Protein AF-A0A7C3A9W5-F1 (afdb_monomer_lite)

Foldseek 3Di:
DDDDDDPDDPDDDDDDPDDPDDPVVVVVVVVVVVVVVVVVVVVVVVVVVVVVVVVVVVVVVVPDPDPPPCPVVNLVVLVVLLVVLQVVLVVCVVVVNPVSSVVSPVVSVVSVVVSVVSVLVVVLVVLVVLLVVLQVVLVVCVVVVVPVSSVVSVVVSVVSVVVSQLSVLLVQLVVLLVVLVVLQVVLVVCVVVVVPVSSVVSNVVSVVSNVVSDVSNPPPPPPPPVVVVVVVVVVVVVVVVVVVVVVVVVVVVVVVVVD

Secondary structure (DSSP, 8-state):
------------------PPPPHHHHHHHHHHHHHHHHHHHHHHHHHHHHHHHHHHHHHHHHT-S------HHHHHHHHHHHHHHHHHHHHHHHTT-HHHHHHHHHHHHHHHHHHHHHHHHHHHHHHHHHHHHHHHHHHHHHHTT-HHHHHHHHHHHHHHHHHHHHHHHHHHHHHHHHHHHHHHHHHHHHHHTT-HHHHHHHHHHHHHHHHHHHHHH-S------HHHHHHHHHHHHHHHHHHHHHHHHHHHHHHHHT-

Sequence (259 aa):
MFIRILIPAIVCVIGGAAAPLPIEQERQMQQHIERLVAEAREHEQIAKRLHVEAEQIKARLAGRPDRLEIPQQDRVQAKGRVMELREMAEQAKKAGDTEKARRLWAESKDIEVALQKGQAERELNEMHGRLRELDEAAAEAERQGQHDRAAQLRKKAEDTEQAIHAQVRKQQAVRIKQEAAHLRQRAALAKSEGRHDEARAIMNEAENLERHAFELAGPSREPKKPQDDKQMLLERIERLEVRVERLSKALAQLQQSGR

pLDDT: mean 74.53, std 18.16, range [30.3, 94.81]

Structure (mmCIF, N/CA/C/O backbone):
data_AF-A0A7C3A9W5-F1
#
_entry.id   AF-A0A7C3A9W5-F1
#
loop_
_atom_site.group_PDB
_atom_site.id
_atom_site.type_symbol
_atom_site.label_atom_id
_atom_site.label_alt_id
_atom_site.label_comp_id
_atom_site.label_asym_id
_atom_site.label_entity_id
_atom_site.label_seq_id
_atom_site.pdbx_PDB_ins_code
_atom_site.Cartn_x
_atom_site.Cartn_y
_atom_site.Cartn_z
_atom_site.occupancy
_atom_site.B_iso_or_equiv
_atom_site.auth_seq_id
_atom_site.auth_comp_id
_atom_site.auth_asym_id
_atom_site.auth_atom_id
_atom_site.pdbx_PDB_model_num
ATOM 1 N N . MET A 1 1 ? -45.997 -10.948 11.124 1.00 37.47 1 MET A N 1
ATOM 2 C CA . MET A 1 1 ? -45.533 -10.493 12.451 1.00 37.47 1 MET A CA 1
ATOM 3 C C . MET A 1 1 ? -45.400 -8.979 12.371 1.00 37.47 1 MET A C 1
ATOM 5 O O . MET A 1 1 ? -44.660 -8.494 11.529 1.00 37.47 1 MET A O 1
ATOM 9 N N . PHE A 1 2 ? -46.257 -8.259 13.093 1.00 36.47 2 PHE A N 1
ATOM 10 C CA . PHE A 1 2 ? -46.453 -6.810 12.998 1.00 36.47 2 PHE A CA 1
ATOM 11 C C . PHE A 1 2 ? -45.319 -6.052 13.699 1.00 36.47 2 PHE A C 1
ATOM 13 O O . PHE A 1 2 ? -45.076 -6.306 14.874 1.00 36.47 2 PHE A O 1
ATOM 20 N N . ILE A 1 3 ? -44.720 -5.058 13.040 1.00 35.56 3 ILE A N 1
ATOM 21 C CA . ILE A 1 3 ? -44.053 -3.950 13.736 1.00 35.56 3 ILE A CA 1
ATOM 22 C C . ILE A 1 3 ? -44.853 -2.687 13.416 1.00 35.56 3 ILE A C 1
ATOM 24 O O . ILE A 1 3 ? -44.680 -2.045 12.384 1.00 35.56 3 ILE A O 1
ATOM 28 N N . ARG A 1 4 ? -45.801 -2.389 14.310 1.00 37.09 4 ARG A N 1
ATOM 29 C CA . ARG A 1 4 ? -46.422 -1.072 14.455 1.00 37.09 4 ARG A CA 1
ATOM 30 C C . ARG A 1 4 ? -45.345 -0.131 14.990 1.00 37.09 4 ARG A C 1
ATOM 32 O O . ARG A 1 4 ? -44.999 -0.223 16.164 1.00 37.09 4 ARG A O 1
ATOM 39 N N . ILE A 1 5 ? -44.825 0.760 14.153 1.00 40.72 5 ILE A N 1
ATOM 40 C CA . ILE A 1 5 ? -44.055 1.905 14.639 1.00 40.72 5 ILE A CA 1
ATOM 41 C C . ILE A 1 5 ? -45.076 2.947 15.100 1.00 40.72 5 ILE A C 1
ATOM 43 O O . ILE A 1 5 ? -45.740 3.595 14.293 1.00 40.72 5 ILE A O 1
ATOM 47 N N . LEU A 1 6 ? -45.246 3.025 16.421 1.00 34.47 6 LEU A N 1
ATOM 48 C CA . LEU A 1 6 ? -45.842 4.162 17.112 1.00 34.47 6 LEU A CA 1
ATOM 49 C C . LEU A 1 6 ? -44.992 5.402 16.792 1.00 34.47 6 LEU A C 1
ATOM 51 O O . LEU A 1 6 ? -43.838 5.479 17.205 1.00 34.47 6 LEU A O 1
ATOM 55 N N . ILE A 1 7 ? -45.566 6.371 16.087 1.00 35.72 7 ILE A N 1
ATOM 56 C CA . ILE A 1 7 ? -45.085 7.754 16.109 1.00 35.72 7 ILE A CA 1
ATOM 57 C C . ILE A 1 7 ? -45.664 8.363 17.395 1.00 35.72 7 ILE A C 1
ATOM 59 O O . ILE A 1 7 ? -46.892 8.408 17.517 1.00 35.72 7 ILE A O 1
ATOM 63 N N . PRO A 1 8 ? -44.854 8.772 18.390 1.00 40.19 8 PRO A N 1
ATOM 64 C CA . PRO A 1 8 ? -45.395 9.430 19.562 1.00 40.19 8 PRO A CA 1
ATOM 65 C C . PRO A 1 8 ? -45.873 10.827 19.169 1.00 40.19 8 PRO A C 1
ATOM 67 O O . PRO A 1 8 ? -45.198 11.571 18.457 1.00 40.19 8 PRO A O 1
ATOM 70 N N . ALA A 1 9 ? -47.065 11.152 19.652 1.00 38.25 9 ALA A N 1
ATOM 71 C CA . ALA A 1 9 ? -47.627 12.484 19.642 1.00 38.25 9 ALA A CA 1
ATOM 72 C C . ALA A 1 9 ? -46.611 13.499 20.190 1.00 38.25 9 ALA A C 1
ATOM 74 O O . ALA A 1 9 ? -46.240 13.446 21.360 1.00 38.25 9 ALA A O 1
ATOM 75 N N . ILE A 1 10 ? -46.210 14.448 19.347 1.00 38.69 10 ILE A N 1
ATOM 76 C CA . ILE A 1 10 ? -45.751 15.767 19.784 1.00 38.69 10 ILE A CA 1
ATOM 77 C C . ILE A 1 10 ? -46.904 16.716 19.469 1.00 38.69 10 ILE A C 1
ATOM 79 O O . ILE A 1 10 ? -46.924 17.425 18.470 1.00 38.69 10 ILE A O 1
ATOM 83 N N . VAL A 1 11 ? -47.928 16.639 20.310 1.00 38.50 11 VAL A N 1
ATOM 84 C CA . VAL A 1 11 ? -48.960 17.663 20.458 1.00 38.50 11 VAL A CA 1
ATOM 85 C C . VAL A 1 11 ? -49.035 17.951 21.952 1.00 38.50 11 VAL A C 1
ATOM 87 O O . VAL A 1 11 ? -49.008 17.008 22.741 1.00 38.50 11 VAL A O 1
ATOM 90 N N . CYS A 1 12 ? -49.150 19.242 22.291 1.00 33.25 12 CYS A N 1
ATOM 91 C CA . CYS A 1 12 ? -49.223 19.855 23.628 1.00 33.25 12 CYS A CA 1
ATOM 92 C C . CYS A 1 12 ? -47.849 20.042 24.319 1.00 33.25 12 CYS A C 1
ATOM 94 O O . CYS A 1 12 ? -47.126 19.085 24.531 1.00 33.25 12 CYS A O 1
ATOM 96 N N . VAL A 1 13 ? -47.389 21.234 24.731 1.00 36.34 13 VAL A N 1
ATOM 97 C CA . VAL A 1 13 ? -48.063 22.498 25.079 1.00 36.34 13 VAL A CA 1
ATOM 98 C C . VAL A 1 13 ? -47.060 23.662 24.979 1.00 36.34 13 VAL A C 1
ATOM 100 O O . VAL A 1 13 ? -46.131 23.709 25.774 1.00 36.34 13 VAL A O 1
ATOM 103 N N . ILE A 1 14 ? -47.295 24.644 24.103 1.00 34.84 14 ILE A N 1
ATOM 104 C CA . ILE A 1 14 ? -47.078 26.069 24.419 1.00 34.84 14 ILE A CA 1
ATOM 105 C C . ILE A 1 14 ? -48.262 26.814 23.801 1.00 34.84 14 ILE A C 1
ATOM 107 O O . ILE A 1 14 ? -48.494 26.741 22.596 1.00 34.84 14 ILE A O 1
ATOM 111 N N . GLY A 1 15 ? -49.067 27.446 24.654 1.00 36.38 15 GLY A N 1
ATOM 112 C CA . GLY A 1 15 ? -50.262 28.179 24.261 1.00 36.38 15 GLY A CA 1
ATOM 113 C C . GLY A 1 15 ? -49.919 29.333 23.324 1.00 36.38 15 GLY A C 1
ATOM 114 O O . GLY A 1 15 ? -49.192 30.251 23.685 1.00 36.38 15 GLY A O 1
ATOM 115 N N . GLY A 1 16 ? -50.468 29.276 22.122 1.00 33.69 16 GLY A N 1
ATOM 116 C CA . GLY A 1 16 ? -50.402 30.335 21.131 1.00 33.69 16 GLY A CA 1
ATOM 117 C C . GLY A 1 16 ? -51.275 29.912 19.967 1.00 33.69 16 GLY A C 1
ATOM 118 O O . GLY A 1 16 ? -51.005 28.894 19.339 1.00 33.69 16 GLY A O 1
ATOM 119 N N . ALA A 1 17 ? -52.365 30.637 19.734 1.00 44.22 17 ALA A N 1
ATOM 120 C CA . ALA A 1 17 ? -53.264 30.408 18.615 1.00 44.22 17 ALA A CA 1
ATOM 121 C C . ALA A 1 17 ? -52.489 30.558 17.293 1.00 44.22 17 ALA A C 1
ATOM 123 O O . ALA A 1 17 ? -52.316 31.665 16.789 1.00 44.22 17 ALA A O 1
ATOM 124 N N . ALA A 1 18 ? -51.983 29.451 16.752 1.00 44.69 18 ALA A N 1
ATOM 125 C CA . ALA A 1 18 ? -51.431 29.414 15.410 1.00 44.69 18 ALA A CA 1
ATOM 126 C C . ALA A 1 18 ? -52.612 29.309 14.444 1.00 44.69 18 ALA A C 1
ATOM 128 O O . ALA A 1 18 ? -53.334 28.311 14.433 1.00 44.69 18 ALA A O 1
ATOM 129 N N . ALA A 1 19 ? -52.848 30.384 13.693 1.00 53.28 19 ALA A N 1
ATOM 130 C CA . ALA A 1 19 ? -53.832 30.407 12.622 1.00 53.28 19 ALA A CA 1
ATOM 131 C C . ALA A 1 19 ? -53.603 29.211 11.674 1.00 53.28 19 ALA A C 1
ATOM 133 O O . ALA A 1 19 ? -52.443 28.880 11.409 1.00 53.28 19 ALA A O 1
ATOM 134 N N . PRO A 1 20 ? -54.669 28.557 11.172 1.00 52.38 20 PRO A N 1
ATOM 135 C CA . PRO A 1 20 ? -54.520 27.449 10.237 1.00 52.38 20 PRO A CA 1
ATOM 136 C C . PRO A 1 20 ? -53.718 27.927 9.026 1.00 52.38 20 PRO A C 1
ATOM 138 O O . PRO A 1 20 ? -54.036 28.963 8.434 1.00 52.38 20 PRO A O 1
ATOM 141 N N . LEU A 1 21 ? -52.649 27.200 8.694 1.00 54.41 21 LEU A N 1
ATOM 142 C CA . LEU A 1 21 ? -51.845 27.496 7.515 1.00 54.41 21 LEU A CA 1
ATOM 143 C C . LEU A 1 21 ? -52.757 27.440 6.275 1.00 54.41 21 LEU A C 1
ATOM 145 O O . LEU A 1 21 ? -53.654 26.595 6.213 1.00 54.41 21 LEU A O 1
ATOM 149 N N . PRO A 1 22 ? -52.567 28.328 5.283 1.00 65.69 22 PRO A N 1
ATOM 150 C CA . PRO A 1 22 ? -53.305 28.253 4.030 1.00 65.69 22 PRO A CA 1
ATOM 151 C C . PRO A 1 22 ? -53.150 26.848 3.435 1.00 65.69 22 PRO A C 1
ATOM 153 O O . PRO A 1 22 ? -52.035 26.337 3.357 1.00 65.69 22 PRO A O 1
ATOM 156 N N . ILE A 1 23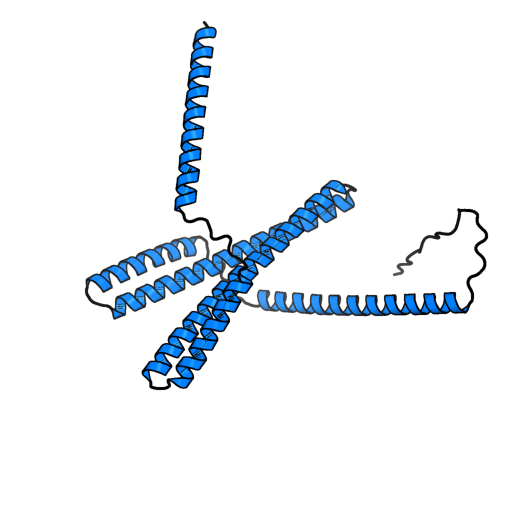 ? -54.249 26.235 2.991 1.00 64.50 23 ILE A N 1
ATOM 157 C CA . ILE A 1 23 ? -54.310 24.843 2.490 1.00 64.50 23 ILE A CA 1
ATOM 158 C C . ILE A 1 23 ? -53.237 24.554 1.414 1.00 64.50 23 ILE A C 1
ATOM 160 O O . ILE A 1 23 ? -52.770 23.425 1.267 1.00 64.50 23 ILE A O 1
ATOM 164 N N . GLU A 1 24 ? -52.803 25.573 0.669 1.00 63.62 24 GLU A N 1
ATOM 165 C CA . GLU A 1 24 ? -51.702 25.473 -0.296 1.00 63.62 24 GLU A CA 1
ATOM 166 C C . GLU A 1 24 ? -50.323 25.258 0.343 1.00 63.62 24 GLU A C 1
ATOM 168 O O . GLU A 1 24 ? -49.539 24.476 -0.191 1.00 63.62 24 GLU A O 1
ATOM 173 N N . GLN A 1 25 ? -50.026 25.880 1.487 1.00 65.69 25 GLN A N 1
ATOM 174 C CA . GLN A 1 25 ? -48.766 25.664 2.207 1.00 65.69 25 GLN A CA 1
ATOM 175 C C . GLN A 1 25 ? -48.690 24.259 2.811 1.00 65.69 25 GLN A C 1
ATOM 177 O O . GLN A 1 25 ? -47.636 23.629 2.741 1.00 65.69 25 GLN A O 1
ATOM 182 N N . GLU A 1 26 ? -49.802 23.721 3.323 1.00 63.38 26 GLU A N 1
ATOM 183 C CA . GLU A 1 26 ? -49.849 22.329 3.794 1.00 63.38 26 GLU A CA 1
ATOM 184 C C . GLU A 1 26 ? -49.617 21.333 2.653 1.00 63.38 26 GLU A C 1
ATOM 186 O O . GLU A 1 26 ? -48.846 20.385 2.810 1.00 63.38 26 GLU A O 1
ATOM 191 N N . ARG A 1 27 ? -50.205 21.574 1.474 1.00 70.44 27 ARG A N 1
ATOM 192 C CA . ARG A 1 27 ? -49.970 20.732 0.289 1.00 70.44 27 ARG A CA 1
ATOM 193 C C . ARG A 1 27 ? -48.531 20.818 -0.212 1.00 70.44 27 ARG A C 1
ATOM 195 O O . ARG A 1 27 ? -47.960 19.791 -0.570 1.00 70.44 27 ARG A O 1
ATOM 202 N N . GLN A 1 28 ? -47.929 22.007 -0.219 1.00 75.38 28 GLN A N 1
ATOM 203 C CA . GLN A 1 28 ? -46.526 22.180 -0.608 1.00 75.38 28 GLN A CA 1
ATOM 204 C C . GLN A 1 28 ? -45.576 21.476 0.366 1.00 75.38 28 GLN A C 1
ATOM 206 O O . GLN A 1 28 ? -44.638 20.806 -0.065 1.00 75.38 28 GLN A O 1
ATOM 211 N N . MET A 1 29 ? -45.844 21.561 1.672 1.00 66.06 29 MET A N 1
ATOM 212 C CA . MET A 1 29 ? -45.075 20.831 2.679 1.00 66.06 29 MET A CA 1
ATOM 213 C C . MET A 1 29 ? -45.237 19.315 2.546 1.00 66.06 29 MET A C 1
ATOM 215 O O . MET A 1 29 ? -44.242 18.598 2.610 1.00 66.06 29 MET A O 1
ATOM 219 N N . GLN A 1 30 ? -46.454 18.817 2.312 1.00 72.88 30 GLN A N 1
ATOM 220 C CA . GLN A 1 30 ? -46.694 17.388 2.085 1.00 72.88 30 GLN A CA 1
ATOM 221 C C . GLN A 1 30 ? -45.953 16.878 0.844 1.00 72.88 30 GLN A C 1
ATOM 223 O O . GLN A 1 30 ? -45.259 15.869 0.929 1.00 72.88 30 GLN A O 1
ATOM 228 N N . GLN A 1 31 ? -45.992 17.617 -0.267 1.00 77.69 31 GLN A N 1
ATOM 229 C CA . GLN A 1 31 ? -45.241 17.269 -1.478 1.00 77.69 31 GLN A CA 1
ATOM 230 C C . GLN A 1 31 ? -43.723 17.284 -1.254 1.00 77.69 31 GLN A C 1
ATOM 232 O O . GLN A 1 31 ? -43.005 16.448 -1.805 1.00 77.69 31 GLN A O 1
ATOM 237 N N . HIS A 1 32 ? -43.214 18.214 -0.443 1.00 72.44 32 HIS A N 1
ATOM 238 C CA . HIS A 1 32 ? -41.794 18.262 -0.105 1.00 72.44 32 HIS A CA 1
ATOM 239 C C . HIS A 1 32 ? -41.373 17.071 0.768 1.00 72.44 32 HIS A C 1
ATOM 241 O O . HIS A 1 32 ? -40.353 16.443 0.491 1.00 72.44 32 HIS A O 1
ATOM 247 N N . ILE A 1 33 ? -42.187 16.706 1.764 1.00 72.69 33 ILE A N 1
ATOM 248 C CA . ILE A 1 33 ? -41.961 15.527 2.611 1.00 72.69 33 ILE A CA 1
ATOM 249 C C . ILE A 1 33 ? -41.994 14.246 1.771 1.00 72.69 33 ILE A C 1
ATOM 251 O O . ILE A 1 33 ? -41.114 13.401 1.914 1.00 72.69 33 ILE A O 1
ATOM 255 N N . GLU A 1 34 ? -42.958 14.104 0.860 1.00 79.06 34 GLU A N 1
ATOM 256 C CA . GLU A 1 34 ? -43.034 12.952 -0.045 1.00 79.06 34 GLU A CA 1
ATOM 257 C C . GLU A 1 34 ? -41.802 12.846 -0.947 1.00 79.06 34 GLU A C 1
ATOM 259 O O . GLU A 1 34 ? -41.277 11.747 -1.141 1.00 79.06 34 GLU A O 1
ATOM 264 N N . ARG A 1 35 ? -41.293 13.981 -1.442 1.00 81.31 35 ARG A N 1
ATOM 265 C CA . ARG A 1 35 ? -40.070 14.024 -2.251 1.00 81.31 35 ARG A CA 1
ATOM 266 C C . ARG A 1 35 ? -38.842 13.593 -1.442 1.00 81.31 35 ARG A C 1
ATOM 268 O O . ARG A 1 35 ? -38.097 12.733 -1.900 1.00 81.31 35 ARG A O 1
ATOM 275 N N . LEU A 1 36 ? -38.687 14.092 -0.214 1.00 69.31 36 LEU A N 1
ATOM 276 C CA . LEU A 1 36 ? -37.597 13.688 0.685 1.00 69.31 36 LEU A CA 1
ATOM 277 C C . LEU A 1 36 ? -37.671 12.201 1.065 1.00 69.31 36 LEU A C 1
ATOM 279 O O . LEU A 1 36 ? -36.649 11.522 1.138 1.00 69.31 36 LEU A O 1
ATOM 283 N N . VAL A 1 37 ? -38.876 11.666 1.279 1.00 75.81 37 VAL A N 1
ATOM 284 C CA . VAL A 1 37 ? -39.076 10.234 1.556 1.00 75.81 37 VAL A CA 1
ATOM 285 C C . VAL A 1 37 ? -38.735 9.382 0.329 1.00 75.81 37 VAL A C 1
ATOM 287 O O . VAL A 1 37 ? -38.194 8.286 0.485 1.00 75.81 37 VAL A O 1
ATOM 290 N N . ALA A 1 38 ? -39.023 9.859 -0.885 1.00 75.81 38 ALA A N 1
ATOM 291 C CA . ALA A 1 38 ? -38.638 9.174 -2.116 1.00 75.81 38 ALA A CA 1
ATOM 292 C C . ALA A 1 38 ? -37.110 9.149 -2.298 1.00 75.81 38 ALA A C 1
ATOM 294 O O . ALA A 1 38 ? -36.551 8.073 -2.507 1.00 75.81 38 ALA A O 1
ATOM 295 N N . GLU A 1 39 ? -36.434 10.285 -2.112 1.00 74.12 39 GLU A N 1
ATOM 296 C CA . GLU A 1 39 ? -34.966 10.388 -2.168 1.00 74.12 39 GLU A CA 1
ATOM 297 C C . GLU A 1 39 ? -34.292 9.488 -1.117 1.00 74.12 39 GLU A C 1
ATOM 299 O O . GLU A 1 39 ? -33.356 8.746 -1.421 1.00 74.12 39 GLU A O 1
ATOM 304 N N . ALA A 1 40 ? -34.820 9.457 0.112 1.00 62.94 40 ALA A N 1
ATOM 305 C CA . ALA A 1 40 ? -34.319 8.571 1.162 1.00 62.94 40 ALA A CA 1
ATOM 306 C C . ALA A 1 40 ? -34.450 7.081 0.789 1.00 62.94 40 ALA A C 1
ATOM 308 O O . ALA A 1 40 ? -33.541 6.292 1.055 1.00 62.94 40 ALA A O 1
ATOM 309 N N . ARG A 1 41 ? -35.552 6.687 0.133 1.00 74.12 41 ARG A N 1
ATOM 310 C CA . ARG A 1 41 ? -35.752 5.311 -0.355 1.00 74.12 41 ARG A CA 1
ATOM 311 C C . ARG A 1 41 ? -34.798 4.955 -1.490 1.00 74.12 41 ARG A C 1
ATOM 313 O O . ARG A 1 41 ? -34.328 3.819 -1.539 1.00 74.12 41 ARG A O 1
ATOM 320 N N . GLU A 1 42 ? -34.497 5.888 -2.388 1.00 75.06 42 GLU A N 1
ATOM 321 C CA . GLU A 1 42 ? -33.500 5.672 -3.443 1.00 75.06 42 GLU A CA 1
ATOM 322 C C . GLU A 1 42 ? -32.104 5.469 -2.853 1.00 75.06 42 GLU A C 1
ATOM 324 O O . GLU A 1 42 ? -31.418 4.506 -3.203 1.00 75.06 42 GLU A O 1
ATOM 329 N N . HIS A 1 43 ? -31.711 6.298 -1.885 1.00 59.88 43 HIS A N 1
ATOM 330 C CA . HIS A 1 43 ? -30.434 6.145 -1.190 1.00 59.88 43 HIS A CA 1
ATOM 331 C C . HIS A 1 43 ? -30.345 4.814 -0.430 1.00 59.88 43 HIS A C 1
ATOM 333 O O . HIS A 1 43 ? -29.312 4.143 -0.478 1.00 59.88 43 HIS A O 1
ATOM 339 N N . GLU A 1 44 ? -31.435 4.369 0.201 1.00 65.69 44 GLU A N 1
ATOM 340 C CA . GLU A 1 44 ? -31.506 3.054 0.847 1.00 65.69 44 GLU A CA 1
ATOM 341 C C . GLU A 1 44 ? -31.323 1.907 -0.166 1.00 65.69 44 GLU A C 1
ATOM 343 O O . GLU A 1 44 ? -30.628 0.925 0.109 1.00 65.69 44 GLU A O 1
ATOM 348 N N . GLN A 1 45 ? -31.908 2.020 -1.361 1.00 68.06 45 GLN A N 1
ATOM 349 C CA . GLN A 1 45 ? -31.738 1.025 -2.424 1.00 68.06 45 GLN A CA 1
ATOM 350 C C . GLN A 1 45 ? -30.311 1.002 -2.982 1.00 68.06 45 GLN A C 1
ATOM 352 O O . GLN A 1 45 ? -29.773 -0.081 -3.229 1.00 68.06 45 GLN A O 1
ATOM 357 N N . ILE A 1 46 ? -29.681 2.169 -3.144 1.00 70.75 46 ILE A N 1
ATOM 358 C CA . ILE A 1 46 ? -28.275 2.284 -3.551 1.00 70.75 46 ILE A CA 1
ATOM 359 C C . ILE A 1 46 ? -27.372 1.632 -2.498 1.00 70.75 46 ILE A C 1
ATOM 361 O O . ILE A 1 46 ? -26.536 0.798 -2.847 1.00 70.75 46 ILE A O 1
ATOM 365 N N . ALA A 1 47 ? -27.592 1.919 -1.213 1.00 56.47 47 ALA A N 1
ATOM 366 C CA . ALA A 1 47 ? -26.838 1.314 -0.117 1.00 56.47 47 ALA A CA 1
ATOM 367 C C . ALA A 1 47 ? -26.979 -0.218 -0.090 1.00 56.47 47 ALA A C 1
ATOM 369 O O . ALA A 1 47 ? -25.984 -0.932 0.044 1.00 56.47 47 ALA A O 1
ATOM 370 N N . LYS A 1 48 ? -28.194 -0.746 -0.297 1.00 68.94 48 LYS A N 1
ATOM 371 C CA . LYS A 1 48 ? -28.434 -2.197 -0.398 1.00 68.94 48 LYS A CA 1
ATOM 372 C C . LYS A 1 48 ? -27.697 -2.826 -1.581 1.00 68.94 48 LYS A C 1
ATOM 374 O O . LYS A 1 48 ? -27.115 -3.897 -1.422 1.00 68.94 48 LYS A O 1
ATOM 379 N N . ARG A 1 49 ? -27.688 -2.177 -2.752 1.00 72.31 49 ARG A N 1
ATOM 380 C CA . ARG A 1 49 ? -26.938 -2.664 -3.925 1.00 72.31 49 ARG A CA 1
ATOM 381 C C . ARG A 1 49 ? -25.436 -2.698 -3.661 1.00 72.31 49 ARG A C 1
ATOM 383 O O . ARG A 1 49 ? -24.817 -3.727 -3.910 1.00 72.31 49 ARG A O 1
ATOM 390 N N . LEU A 1 50 ? -24.883 -1.626 -3.095 1.00 62.25 50 LEU A N 1
ATOM 391 C CA . LEU A 1 50 ? -23.464 -1.551 -2.742 1.00 62.25 50 LEU A CA 1
ATOM 392 C C . LEU A 1 50 ? -23.075 -2.601 -1.694 1.00 62.25 50 LEU A C 1
ATOM 394 O O . LEU A 1 50 ? -22.006 -3.194 -1.793 1.00 62.25 50 LEU A O 1
ATOM 398 N N . HIS A 1 51 ? -23.948 -2.886 -0.724 1.00 54.91 51 HIS A N 1
ATOM 399 C CA . HIS A 1 51 ? -23.713 -3.941 0.264 1.00 54.91 51 HIS A CA 1
ATOM 400 C C . HIS A 1 51 ? -23.654 -5.336 -0.376 1.00 54.91 51 HIS A C 1
ATOM 402 O O . HIS A 1 51 ? -22.751 -6.118 -0.083 1.00 54.91 51 HIS A O 1
ATOM 408 N N . VAL A 1 52 ? -24.577 -5.638 -1.294 1.00 64.69 52 VAL A N 1
ATOM 409 C CA . VAL A 1 52 ? -24.566 -6.902 -2.045 1.00 64.69 52 VAL A CA 1
ATOM 410 C C . VAL A 1 52 ? -23.308 -7.014 -2.907 1.00 64.69 52 VAL A C 1
ATOM 412 O O . VAL A 1 52 ? -22.682 -8.070 -2.938 1.00 64.69 52 VAL A O 1
ATOM 415 N N . GLU A 1 53 ? -22.904 -5.934 -3.573 1.00 63.25 53 GLU A N 1
ATOM 416 C CA . GLU A 1 53 ? -21.684 -5.902 -4.383 1.00 63.25 53 GLU A CA 1
ATOM 417 C C . GLU A 1 53 ? -20.424 -6.098 -3.523 1.00 63.25 53 GLU A C 1
ATOM 419 O O . GLU A 1 53 ? -19.547 -6.890 -3.874 1.00 63.25 53 GLU A O 1
ATOM 424 N N . ALA A 1 54 ? -20.367 -5.475 -2.344 1.00 52.44 54 ALA A N 1
ATOM 425 C CA . ALA A 1 54 ? -19.288 -5.664 -1.380 1.00 52.44 54 ALA A CA 1
ATOM 426 C C . ALA A 1 54 ? -19.204 -7.116 -0.874 1.00 52.44 54 ALA A C 1
ATOM 428 O O . ALA A 1 54 ? -18.112 -7.687 -0.829 1.00 52.44 54 ALA A O 1
ATOM 429 N N . GLU A 1 55 ? -20.336 -7.752 -0.557 1.00 54.59 55 GLU A N 1
ATOM 430 C CA . GLU A 1 55 ? -20.371 -9.165 -0.155 1.00 54.59 55 GLU A CA 1
ATOM 431 C C . GLU A 1 55 ? -20.016 -10.108 -1.319 1.00 54.59 55 GLU A C 1
ATOM 433 O O . GLU A 1 55 ? -19.309 -11.094 -1.118 1.00 54.59 55 GLU A O 1
ATOM 438 N N . GLN A 1 56 ? -20.389 -9.783 -2.560 1.00 57.09 56 GLN A N 1
ATOM 439 C CA . GLN A 1 56 ? -19.953 -10.531 -3.747 1.00 57.09 56 GLN A CA 1
ATOM 440 C C . GLN A 1 56 ? -18.443 -10.405 -3.992 1.00 57.09 56 GLN A C 1
ATOM 442 O O . GLN A 1 56 ? -17.788 -11.391 -4.342 1.00 57.09 56 GLN A O 1
ATOM 447 N N . ILE A 1 57 ? -17.864 -9.219 -3.784 1.00 61.72 57 ILE A N 1
ATOM 448 C CA . ILE A 1 57 ? -16.412 -8.998 -3.847 1.00 61.72 57 ILE A CA 1
ATOM 449 C C . ILE A 1 57 ? -15.713 -9.795 -2.742 1.00 61.72 57 ILE A C 1
ATOM 451 O O . ILE A 1 57 ? -14.719 -10.470 -3.003 1.00 61.72 57 ILE A O 1
ATOM 455 N N . LYS A 1 58 ? -16.255 -9.785 -1.524 1.00 56.00 58 LYS A N 1
ATOM 456 C CA . LYS A 1 58 ? -15.743 -10.549 -0.383 1.00 56.00 58 LYS A CA 1
ATOM 457 C C . LYS A 1 58 ? -15.821 -12.058 -0.620 1.00 56.00 58 LYS A C 1
ATOM 459 O O . LYS A 1 58 ? -14.844 -12.752 -0.359 1.00 56.00 58 LYS A O 1
ATOM 464 N N . ALA A 1 59 ? -16.910 -12.558 -1.203 1.00 52.25 59 ALA A N 1
ATOM 465 C CA . ALA A 1 59 ? -17.055 -13.955 -1.607 1.00 52.25 59 ALA A CA 1
ATOM 466 C C . ALA A 1 59 ? -16.081 -14.336 -2.736 1.00 52.25 59 ALA A C 1
ATOM 468 O O . ALA A 1 59 ? -15.469 -15.399 -2.687 1.00 52.25 59 ALA A O 1
ATOM 469 N N . ARG A 1 60 ? -15.853 -13.449 -3.716 1.00 56.53 60 ARG A N 1
ATOM 470 C CA . ARG A 1 60 ? -14.821 -13.623 -4.758 1.00 56.53 60 ARG A CA 1
ATOM 471 C C . ARG A 1 60 ? -13.398 -13.625 -4.194 1.00 56.53 60 ARG A C 1
ATOM 473 O O . ARG A 1 60 ? -12.540 -14.328 -4.720 1.00 56.53 60 ARG A O 1
ATOM 480 N N . LEU A 1 61 ? -13.142 -12.847 -3.143 1.00 49.81 61 LEU A N 1
ATOM 481 C CA . LEU A 1 61 ? -11.864 -12.832 -2.429 1.00 49.81 61 LEU A CA 1
ATOM 482 C C . LEU A 1 61 ? -11.688 -14.065 -1.528 1.00 49.81 61 LEU A C 1
ATOM 484 O O . LEU A 1 61 ? -10.571 -14.561 -1.422 1.00 49.81 61 LEU A O 1
ATOM 488 N N . ALA A 1 62 ? -12.766 -14.575 -0.926 1.00 47.97 62 ALA A N 1
ATOM 489 C CA . ALA A 1 62 ? -12.771 -15.797 -0.118 1.00 47.97 62 ALA A CA 1
ATOM 490 C C . ALA A 1 62 ? -12.700 -17.079 -0.972 1.00 47.97 62 ALA A C 1
ATOM 492 O O . ALA A 1 62 ? -12.119 -18.071 -0.550 1.00 47.97 62 ALA A O 1
ATOM 493 N N . GLY A 1 63 ? -13.243 -17.046 -2.194 1.00 38.06 63 GLY A N 1
ATOM 494 C CA . GLY A 1 63 ? -13.204 -18.134 -3.174 1.00 38.06 63 GLY A CA 1
ATOM 495 C C . GLY A 1 63 ? -11.885 -18.267 -3.941 1.00 38.06 63 GLY A C 1
ATOM 496 O O . GLY A 1 63 ? -11.822 -19.050 -4.885 1.00 38.06 63 GLY A O 1
ATOM 497 N N . ARG A 1 64 ? -10.834 -17.521 -3.568 1.00 35.75 64 ARG A N 1
ATOM 498 C CA . ARG A 1 64 ? -9.460 -17.852 -3.962 1.00 35.75 64 ARG A CA 1
ATOM 499 C C . ARG A 1 64 ? -8.875 -18.808 -2.917 1.00 35.75 64 ARG A C 1
ATOM 501 O O . ARG A 1 64 ? -8.422 -18.321 -1.878 1.00 35.75 64 ARG A O 1
ATOM 508 N N . PRO A 1 65 ? -8.837 -20.132 -3.160 1.00 40.09 65 PRO A N 1
ATOM 509 C CA . PRO A 1 65 ? -7.839 -20.942 -2.482 1.00 40.09 65 PRO A CA 1
ATOM 510 C C . PRO A 1 65 ? -6.483 -20.378 -2.937 1.00 40.09 65 PRO A C 1
ATOM 512 O O . PRO A 1 65 ? -6.329 -20.051 -4.110 1.00 40.09 65 PRO A O 1
ATOM 515 N N . ASP A 1 66 ? -5.561 -20.157 -2.004 1.00 37.91 66 ASP A N 1
ATOM 516 C CA . ASP A 1 66 ? -4.241 -19.526 -2.204 1.00 37.91 66 ASP A CA 1
ATOM 517 C C . ASP A 1 66 ? -4.156 -18.019 -1.921 1.00 37.91 66 ASP A C 1
ATOM 519 O O . ASP A 1 66 ? -3.410 -17.271 -2.557 1.00 37.91 66 ASP A O 1
ATOM 523 N N . ARG A 1 67 ? -4.793 -17.556 -0.841 1.00 39.28 67 ARG A N 1
ATOM 524 C CA . ARG A 1 67 ? -4.078 -16.607 0.025 1.00 39.28 67 ARG A CA 1
ATOM 525 C C . ARG A 1 67 ? -3.223 -17.417 0.988 1.00 39.28 67 ARG A C 1
ATOM 527 O O . ARG A 1 67 ? -3.595 -17.636 2.133 1.00 39.28 67 ARG A O 1
ATOM 534 N N . LEU A 1 68 ? -2.088 -17.894 0.477 1.00 39.31 68 LEU A N 1
ATOM 535 C CA . LEU A 1 68 ? -0.991 -18.395 1.294 1.00 39.31 68 LEU A CA 1
ATOM 536 C C . LEU A 1 68 ? -0.658 -17.301 2.315 1.00 39.31 68 LEU A C 1
ATOM 538 O O . LEU A 1 68 ? 0.024 -16.318 2.008 1.00 39.31 68 LEU A O 1
ATOM 542 N N . GLU A 1 69 ? -1.158 -17.447 3.541 1.00 37.47 69 GLU A N 1
ATOM 543 C CA . GLU A 1 69 ? -0.452 -16.927 4.695 1.00 37.47 69 GLU A CA 1
ATOM 544 C C . GLU A 1 69 ? 0.928 -17.557 4.625 1.00 37.47 69 GLU A C 1
ATOM 546 O O . GLU A 1 69 ? 1.098 -18.690 5.041 1.00 37.47 69 GLU A O 1
ATOM 551 N N . ILE A 1 70 ? 1.897 -16.864 4.024 1.00 40.12 70 ILE A N 1
ATOM 552 C CA . ILE A 1 70 ? 3.301 -17.271 4.070 1.00 40.12 70 ILE A CA 1
ATOM 553 C C . ILE A 1 70 ? 3.611 -17.460 5.565 1.00 40.12 70 ILE A C 1
ATOM 555 O O . ILE A 1 70 ? 3.626 -16.448 6.283 1.00 40.12 70 ILE A O 1
ATOM 559 N N . PRO A 1 71 ? 3.780 -18.688 6.086 1.00 47.22 71 PRO A N 1
ATOM 560 C CA . PRO A 1 71 ? 4.068 -18.911 7.495 1.00 47.22 71 PRO A CA 1
ATOM 561 C C . PRO A 1 71 ? 5.213 -17.990 7.928 1.00 47.22 71 PRO A C 1
ATOM 563 O O . PRO A 1 71 ? 6.084 -17.646 7.125 1.00 47.22 71 PRO A O 1
ATOM 566 N N . GLN A 1 72 ? 5.243 -17.530 9.184 1.00 52.78 72 GLN A N 1
ATOM 567 C CA . GLN A 1 72 ? 6.349 -16.663 9.637 1.00 52.78 72 GLN A CA 1
ATOM 568 C C . GLN A 1 72 ? 7.732 -17.281 9.338 1.00 52.78 72 GLN A C 1
ATOM 570 O O . GLN A 1 72 ? 8.690 -16.557 9.064 1.00 52.78 72 GLN A O 1
ATOM 575 N N . GLN A 1 73 ? 7.788 -18.612 9.306 1.00 49.81 73 GLN A N 1
ATOM 576 C CA . GLN A 1 73 ? 8.932 -19.437 8.941 1.00 49.81 73 GLN A CA 1
ATOM 577 C C . GLN A 1 73 ? 9.400 -19.211 7.490 1.00 49.81 73 GLN A C 1
ATOM 579 O O . GLN A 1 73 ? 10.569 -18.893 7.274 1.00 49.81 73 GLN A O 1
ATOM 584 N N . ASP A 1 74 ? 8.488 -19.214 6.519 1.00 63.03 74 ASP A N 1
ATOM 585 C CA . ASP A 1 74 ? 8.770 -18.923 5.106 1.00 63.03 74 ASP A CA 1
ATOM 586 C C . ASP A 1 74 ? 9.215 -17.469 4.896 1.00 63.03 74 ASP A C 1
ATOM 588 O O . ASP A 1 74 ? 9.914 -17.139 3.944 1.00 63.03 74 ASP A O 1
ATOM 592 N N . ARG A 1 75 ? 8.860 -16.572 5.820 1.00 65.44 75 ARG A N 1
ATOM 593 C CA . ARG A 1 75 ? 9.257 -15.160 5.798 1.00 65.44 75 ARG A CA 1
ATOM 594 C C . ARG A 1 75 ? 10.701 -14.939 6.220 1.00 65.44 75 ARG A C 1
ATOM 596 O O . ARG A 1 75 ? 11.408 -14.143 5.602 1.00 65.44 75 ARG A O 1
ATOM 603 N N . VAL A 1 76 ? 11.124 -15.614 7.286 1.00 73.44 76 VAL A N 1
ATOM 604 C CA . VAL A 1 76 ? 12.524 -15.611 7.726 1.00 73.44 76 VAL A CA 1
ATOM 605 C C . VAL A 1 76 ? 13.388 -16.273 6.657 1.00 73.44 76 VAL A C 1
ATOM 607 O O . VAL A 1 76 ? 14.418 -15.715 6.289 1.00 73.44 76 VAL A O 1
ATOM 610 N N . GLN A 1 77 ? 12.915 -17.380 6.083 1.00 79.44 77 GLN A N 1
ATOM 611 C CA . GLN A 1 77 ? 13.578 -18.042 4.961 1.00 79.44 77 GLN A CA 1
ATOM 612 C C . GLN A 1 77 ? 13.645 -17.149 3.719 1.00 79.44 77 GLN A C 1
ATOM 614 O O . GLN A 1 77 ? 14.713 -17.005 3.141 1.00 79.44 77 GLN A O 1
ATOM 619 N N . ALA A 1 78 ? 12.561 -16.467 3.345 1.00 79.25 78 ALA A N 1
ATOM 620 C CA . ALA A 1 78 ? 12.558 -15.546 2.211 1.00 79.25 78 ALA A CA 1
ATOM 621 C C . ALA A 1 78 ? 13.486 -14.339 2.432 1.00 79.25 78 ALA A C 1
ATOM 623 O O . ALA A 1 78 ? 14.181 -13.928 1.507 1.00 79.25 78 ALA A O 1
ATOM 624 N N . LYS A 1 79 ? 13.564 -13.789 3.653 1.00 83.81 79 LYS A N 1
ATOM 625 C CA . LYS A 1 79 ? 14.558 -12.753 3.989 1.00 83.81 79 LYS A CA 1
ATOM 626 C C . LYS A 1 79 ? 15.990 -13.292 3.912 1.00 83.81 79 LYS A C 1
ATOM 628 O O . LYS A 1 79 ? 16.853 -12.603 3.376 1.00 83.81 79 LYS A O 1
ATOM 633 N N . GLY A 1 80 ? 16.228 -14.510 4.403 1.00 86.62 80 GLY A N 1
ATOM 634 C CA . GLY A 1 80 ? 17.505 -15.216 4.259 1.00 86.62 80 GLY A CA 1
ATOM 635 C C . GLY A 1 80 ? 17.897 -15.368 2.791 1.00 86.62 80 GLY A C 1
ATOM 636 O O . GLY A 1 80 ? 18.958 -14.908 2.380 1.00 86.62 80 GLY A O 1
ATOM 637 N N . ARG A 1 81 ? 16.969 -15.866 1.973 1.00 85.44 81 ARG A N 1
ATOM 638 C CA . ARG A 1 81 ? 17.121 -16.027 0.527 1.00 85.44 81 ARG A CA 1
ATOM 639 C C . ARG A 1 81 ? 17.430 -14.711 -0.188 1.00 85.44 81 ARG A C 1
ATOM 641 O O . ARG A 1 81 ? 18.275 -14.687 -1.074 1.00 85.44 81 ARG A O 1
ATOM 648 N N . VAL A 1 82 ? 16.791 -13.604 0.202 1.00 88.50 82 VAL A N 1
ATOM 649 C CA . VAL A 1 82 ? 17.102 -12.264 -0.331 1.00 88.50 82 VAL A CA 1
ATOM 650 C C . VAL A 1 82 ? 18.556 -11.886 -0.054 1.00 88.50 82 VAL A C 1
ATOM 652 O O . VAL A 1 82 ? 19.220 -11.395 -0.967 1.00 88.50 82 VAL A O 1
ATOM 655 N N . MET A 1 83 ? 19.055 -12.108 1.168 1.00 91.25 83 MET A N 1
ATOM 656 C CA . MET A 1 83 ? 20.450 -11.811 1.519 1.00 91.25 83 MET A CA 1
ATOM 657 C C . MET A 1 83 ? 21.425 -12.685 0.728 1.00 91.25 83 MET A C 1
ATOM 659 O O . MET A 1 83 ? 22.353 -12.155 0.123 1.00 91.25 83 MET A O 1
ATOM 663 N N . GLU A 1 84 ? 21.161 -13.990 0.660 1.00 91.06 84 GLU A N 1
ATOM 664 C CA . GLU A 1 84 ? 21.960 -14.948 -0.112 1.00 91.06 84 GLU A CA 1
ATOM 665 C C . GLU A 1 84 ? 22.039 -14.565 -1.595 1.00 91.06 84 GLU A C 1
ATOM 667 O O . GLU A 1 84 ? 23.119 -14.542 -2.184 1.00 91.06 84 GLU A O 1
ATOM 672 N N . LEU A 1 85 ? 20.906 -14.219 -2.215 1.00 88.50 85 LEU A N 1
ATOM 673 C CA . LEU A 1 85 ? 20.855 -13.803 -3.618 1.00 88.50 85 LEU A CA 1
ATOM 674 C C . LEU A 1 85 ? 21.660 -12.527 -3.874 1.00 88.50 85 LEU A C 1
ATOM 676 O O . LEU A 1 85 ? 22.347 -12.438 -4.891 1.00 88.50 85 LEU A O 1
ATOM 680 N N . ARG A 1 86 ? 21.619 -11.553 -2.956 1.00 91.62 86 ARG A N 1
ATOM 681 C CA . ARG A 1 86 ? 22.426 -10.325 -3.068 1.00 91.62 86 ARG A CA 1
ATOM 682 C C . ARG A 1 86 ? 23.912 -10.618 -2.938 1.00 91.62 86 ARG A C 1
ATOM 684 O O . ARG A 1 86 ? 24.706 -10.072 -3.699 1.00 91.62 86 ARG A O 1
ATOM 691 N N . GLU A 1 87 ? 24.286 -11.496 -2.016 1.00 92.38 87 GLU A N 1
ATOM 692 C CA . GLU A 1 87 ? 25.675 -11.913 -1.851 1.00 92.38 87 GLU A CA 1
ATOM 693 C C . GLU A 1 87 ? 26.193 -12.630 -3.106 1.00 92.38 87 GLU A C 1
ATOM 695 O O . GLU A 1 87 ? 27.240 -12.261 -3.643 1.00 92.38 87 GLU A O 1
ATOM 700 N N . MET A 1 88 ? 25.421 -13.578 -3.644 1.00 91.38 88 MET A N 1
ATOM 701 C CA . MET A 1 88 ? 25.738 -14.249 -4.906 1.00 91.38 88 MET A CA 1
ATOM 702 C C . MET A 1 88 ? 25.820 -13.265 -6.080 1.00 91.38 88 MET A C 1
ATOM 704 O O . MET A 1 88 ? 26.681 -13.417 -6.949 1.00 91.38 88 MET A O 1
ATOM 708 N N . ALA A 1 89 ? 24.960 -12.244 -6.116 1.00 90.50 89 ALA A N 1
ATOM 709 C CA . ALA A 1 89 ? 24.990 -11.219 -7.154 1.00 90.50 89 ALA A CA 1
ATOM 710 C C . ALA A 1 89 ? 26.270 -10.372 -7.089 1.00 90.50 89 ALA A C 1
ATOM 712 O O . ALA A 1 89 ? 26.884 -10.100 -8.122 1.00 90.50 89 ALA A O 1
ATOM 713 N N . GLU A 1 90 ? 26.711 -9.991 -5.887 1.00 93.50 90 GLU A N 1
ATOM 714 C CA . GLU A 1 90 ? 27.976 -9.279 -5.686 1.00 93.50 90 GLU A CA 1
ATOM 715 C C . GLU A 1 90 ? 29.188 -10.148 -6.043 1.00 93.50 90 GLU A C 1
ATOM 717 O O . GLU A 1 90 ? 30.134 -9.663 -6.664 1.00 93.50 90 GLU A O 1
ATOM 722 N N . GLN A 1 91 ? 29.160 -11.443 -5.722 1.00 94.31 91 GLN A N 1
ATOM 723 C CA . GLN A 1 91 ? 30.208 -12.381 -6.131 1.00 94.31 91 GLN A CA 1
ATOM 724 C C . GLN A 1 91 ? 30.263 -12.544 -7.658 1.00 94.31 91 GLN A C 1
ATOM 726 O O . GLN A 1 91 ? 31.341 -12.439 -8.243 1.00 94.31 91 GLN A O 1
ATOM 731 N N . ALA A 1 92 ? 29.115 -12.718 -8.321 1.00 91.38 92 ALA A N 1
ATOM 732 C CA . ALA A 1 92 ? 29.031 -12.796 -9.782 1.00 91.38 92 ALA A CA 1
ATOM 733 C C . ALA A 1 92 ? 29.556 -11.514 -10.448 1.00 91.38 92 ALA A C 1
ATOM 735 O O . ALA A 1 92 ? 30.333 -11.576 -11.399 1.00 91.38 92 ALA A O 1
ATOM 736 N N . LYS A 1 93 ? 29.220 -10.346 -9.886 1.00 92.06 93 LYS A N 1
ATOM 737 C CA . LYS A 1 93 ? 29.729 -9.049 -10.344 1.00 92.06 93 LYS A CA 1
ATOM 738 C C . LYS A 1 93 ? 31.249 -8.945 -10.204 1.00 92.06 93 LYS A C 1
ATOM 740 O O . LYS A 1 93 ? 31.905 -8.494 -11.140 1.00 92.06 93 LYS A O 1
ATOM 745 N N . LYS A 1 94 ? 31.819 -9.379 -9.072 1.00 93.56 94 LYS A N 1
ATOM 746 C CA . LYS A 1 94 ? 33.280 -9.428 -8.860 1.00 93.56 94 LYS A CA 1
ATOM 747 C C . LYS A 1 94 ? 33.978 -10.388 -9.827 1.00 93.56 94 LYS A C 1
ATOM 749 O O . LYS A 1 94 ? 35.097 -10.111 -10.238 1.00 93.56 94 LYS A O 1
ATOM 754 N N . ALA A 1 95 ? 33.310 -11.473 -10.213 1.00 92.38 95 ALA A N 1
ATOM 755 C CA . ALA A 1 95 ? 33.796 -12.433 -11.203 1.00 92.38 95 ALA A CA 1
ATOM 756 C C . ALA A 1 95 ? 33.635 -11.958 -12.665 1.00 92.38 95 ALA A C 1
ATOM 758 O O . ALA A 1 95 ? 34.002 -12.685 -13.582 1.00 92.38 95 ALA A O 1
ATOM 759 N N . GLY A 1 96 ? 33.081 -10.762 -12.900 1.00 92.69 96 GLY A N 1
ATOM 760 C CA . GLY A 1 96 ? 32.839 -10.221 -14.243 1.00 92.69 96 GLY A CA 1
ATOM 761 C C . GLY A 1 96 ? 31.577 -10.758 -14.931 1.00 92.69 96 GLY A C 1
ATOM 762 O O . GLY A 1 96 ? 31.254 -10.323 -16.036 1.00 92.69 96 GLY A O 1
ATOM 763 N N . ASP A 1 97 ? 30.817 -11.641 -14.278 1.00 93.12 97 ASP A N 1
ATOM 764 C CA . ASP A 1 97 ? 29.562 -12.186 -14.795 1.00 93.12 97 ASP A CA 1
ATOM 765 C C . ASP A 1 97 ? 28.401 -11.211 -14.535 1.00 93.12 97 ASP A C 1
ATOM 767 O O . ASP A 1 97 ? 27.612 -11.316 -13.588 1.00 93.12 97 ASP A O 1
ATOM 771 N N . THR A 1 98 ? 28.346 -10.189 -15.389 1.00 90.50 98 THR A N 1
ATOM 772 C CA . THR A 1 98 ? 27.375 -9.093 -15.287 1.00 90.50 98 THR A CA 1
ATOM 773 C C . THR A 1 98 ? 25.934 -9.533 -15.544 1.00 90.50 98 THR A C 1
ATOM 775 O O . THR A 1 98 ? 25.012 -8.951 -14.967 1.00 90.50 98 THR A O 1
ATOM 778 N N . GLU A 1 99 ? 25.713 -10.558 -16.369 1.00 89.56 99 GLU A N 1
ATOM 779 C CA . GLU A 1 99 ? 24.373 -11.059 -16.670 1.00 89.56 99 GLU A CA 1
ATOM 780 C C . GLU A 1 99 ? 23.809 -11.850 -15.487 1.00 89.56 99 GLU A C 1
ATOM 782 O O . GLU A 1 99 ? 22.691 -11.579 -15.036 1.00 89.56 99 GLU A O 1
ATOM 787 N N . LYS A 1 100 ? 24.605 -12.759 -14.912 1.00 89.06 100 LYS A N 1
ATOM 788 C CA . LYS A 1 100 ? 24.222 -13.500 -13.708 1.00 89.06 100 LYS A CA 1
ATOM 789 C C . LYS A 1 100 ? 23.983 -12.569 -12.527 1.00 89.06 100 LYS A C 1
ATOM 791 O O . LYS A 1 100 ? 22.978 -12.719 -11.835 1.00 89.06 100 LYS A O 1
ATOM 796 N N . ALA A 1 101 ? 24.841 -11.564 -12.334 1.00 88.38 101 ALA A N 1
ATOM 797 C CA . ALA A 1 101 ? 24.641 -10.553 -11.300 1.00 88.38 101 ALA A CA 1
ATOM 798 C C . ALA A 1 101 ? 23.303 -9.810 -11.471 1.00 88.38 101 ALA A C 1
ATOM 800 O O . ALA A 1 101 ? 22.570 -9.639 -10.499 1.00 88.38 101 ALA A O 1
ATOM 801 N N . ARG A 1 102 ? 22.944 -9.407 -12.702 1.00 88.88 102 ARG A N 1
ATOM 802 C CA . ARG A 1 102 ? 21.652 -8.755 -12.988 1.00 88.88 102 ARG A CA 1
ATOM 803 C C . ARG A 1 102 ? 20.461 -9.661 -12.681 1.00 88.88 102 ARG A C 1
ATOM 805 O O . ARG A 1 102 ? 19.511 -9.193 -12.058 1.00 88.88 102 ARG A O 1
ATOM 812 N N . ARG A 1 103 ? 20.511 -10.933 -13.090 1.00 88.38 103 ARG A N 1
ATOM 813 C CA . ARG A 1 103 ? 19.435 -11.908 -12.837 1.00 88.38 103 ARG A CA 1
ATOM 814 C C . ARG A 1 103 ? 19.222 -12.137 -11.337 1.00 88.38 103 ARG A C 1
ATOM 816 O O . ARG A 1 103 ? 18.093 -12.046 -10.871 1.00 88.38 103 ARG A O 1
ATOM 823 N N . LEU A 1 104 ? 20.300 -12.339 -10.577 1.00 86.38 104 LEU A N 1
ATOM 824 C CA . LEU A 1 104 ? 20.240 -12.542 -9.122 1.00 86.38 104 LEU A CA 1
ATOM 825 C C . LEU A 1 104 ? 19.712 -11.305 -8.376 1.00 86.38 104 LEU A C 1
ATOM 827 O O . LEU A 1 104 ? 18.921 -11.430 -7.441 1.00 86.38 104 LEU A O 1
ATOM 831 N N . TRP A 1 105 ? 20.097 -10.100 -8.812 1.00 88.75 105 TRP A N 1
ATOM 832 C CA . TRP A 1 105 ? 19.546 -8.852 -8.273 1.00 88.75 105 TRP A CA 1
ATOM 833 C C . TRP A 1 105 ? 18.048 -8.697 -8.555 1.00 88.75 105 TRP A C 1
ATOM 835 O O . TRP A 1 105 ? 17.317 -8.225 -7.683 1.00 88.75 105 TRP A O 1
ATOM 845 N N . ALA A 1 106 ? 17.589 -9.090 -9.746 1.00 82.69 106 ALA A N 1
ATOM 846 C CA . ALA A 1 106 ? 16.170 -9.076 -10.090 1.00 82.69 106 ALA A CA 1
ATOM 847 C C . ALA A 1 106 ? 15.374 -10.069 -9.225 1.00 82.69 106 ALA A C 1
ATOM 849 O O . ALA A 1 106 ? 14.414 -9.661 -8.579 1.00 82.69 106 ALA A O 1
ATOM 850 N N . GLU A 1 107 ? 15.841 -11.317 -9.106 1.00 81.88 107 GLU A N 1
ATOM 851 C CA . GLU A 1 107 ? 15.204 -12.353 -8.275 1.00 81.88 107 GLU A CA 1
ATOM 852 C C . GLU A 1 107 ? 15.108 -11.922 -6.801 1.00 81.88 107 GLU A C 1
ATOM 854 O O . GLU A 1 107 ? 14.056 -12.033 -6.171 1.00 81.88 107 GLU A O 1
ATOM 859 N N . SER A 1 108 ? 16.184 -11.346 -6.253 1.00 86.25 108 SER A N 1
ATOM 860 C CA . SER A 1 108 ? 16.193 -10.796 -4.892 1.00 86.25 108 SER A CA 1
ATOM 861 C C . SER A 1 108 ? 15.127 -9.708 -4.703 1.00 86.25 108 SER A C 1
ATOM 863 O O . SER A 1 108 ? 14.412 -9.686 -3.697 1.00 86.25 108 SER A O 1
ATOM 865 N N . LYS A 1 109 ? 14.999 -8.808 -5.684 1.00 83.38 109 LYS A N 1
ATOM 866 C CA . LYS A 1 109 ? 14.041 -7.702 -5.649 1.00 83.38 109 LYS A CA 1
ATOM 867 C C . LYS A 1 109 ? 12.596 -8.192 -5.740 1.00 83.38 109 LYS A C 1
ATOM 869 O O . LYS A 1 109 ? 11.744 -7.658 -5.034 1.00 83.38 109 LYS A O 1
ATOM 874 N N . ASP A 1 110 ? 12.325 -9.217 -6.541 1.00 81.38 110 ASP A N 1
ATOM 875 C CA . ASP A 1 110 ? 10.988 -9.807 -6.661 1.00 81.38 110 ASP A CA 1
ATOM 876 C C . ASP A 1 110 ? 10.528 -10.431 -5.336 1.00 81.38 110 ASP A C 1
ATOM 878 O O . ASP A 1 110 ? 9.398 -10.196 -4.892 1.00 81.38 110 ASP A O 1
ATOM 882 N N . ILE A 1 111 ? 11.423 -11.145 -4.641 1.00 78.19 111 ILE A N 1
ATOM 883 C CA . ILE A 1 111 ? 11.130 -11.709 -3.313 1.00 78.19 111 ILE A CA 1
ATOM 884 C C . ILE A 1 111 ? 10.884 -10.592 -2.290 1.00 78.19 111 ILE A C 1
ATOM 886 O O . ILE A 1 111 ? 9.941 -10.664 -1.499 1.00 78.19 111 ILE A O 1
ATOM 890 N N . GLU A 1 112 ? 11.690 -9.530 -2.302 1.00 81.31 112 GLU A N 1
ATOM 891 C CA . GLU A 1 112 ? 11.515 -8.383 -1.405 1.00 81.31 112 GLU A CA 1
ATOM 892 C C . GLU A 1 112 ? 10.173 -7.669 -1.633 1.00 81.31 112 GLU A C 1
ATOM 894 O O . GLU A 1 112 ? 9.466 -7.348 -0.673 1.00 81.31 112 GLU A O 1
ATOM 899 N N . VAL A 1 113 ? 9.773 -7.485 -2.893 1.00 78.44 113 VAL A N 1
ATOM 900 C CA . VAL A 1 113 ? 8.461 -6.931 -3.256 1.00 78.44 113 VAL A CA 1
ATOM 901 C C . VAL A 1 113 ? 7.327 -7.829 -2.757 1.00 78.44 113 VAL A C 1
ATOM 903 O O . VAL A 1 113 ? 6.363 -7.330 -2.167 1.00 78.44 113 VAL A O 1
ATOM 906 N N . ALA A 1 114 ? 7.436 -9.147 -2.939 1.00 76.69 114 ALA A N 1
ATOM 907 C CA . ALA A 1 114 ? 6.441 -10.097 -2.449 1.00 76.69 114 ALA A CA 1
ATOM 908 C C . ALA A 1 114 ? 6.314 -10.052 -0.915 1.00 76.69 114 ALA A C 1
ATOM 910 O O . ALA A 1 114 ? 5.204 -10.023 -0.374 1.00 76.69 114 ALA A O 1
ATOM 911 N N . LEU A 1 115 ? 7.442 -9.957 -0.206 1.00 79.69 115 LEU A N 1
ATOM 912 C CA . LEU A 1 115 ? 7.487 -9.828 1.250 1.00 79.69 115 LEU A CA 1
ATOM 913 C C . LEU A 1 115 ? 6.817 -8.547 1.755 1.00 79.69 115 LEU A C 1
ATOM 915 O O . LEU A 1 115 ? 6.065 -8.602 2.737 1.00 79.69 115 LEU A O 1
ATOM 919 N N . GLN A 1 116 ? 7.080 -7.417 1.092 1.00 80.75 116 GLN A N 1
ATOM 920 C CA . GLN A 1 116 ? 6.466 -6.126 1.406 1.00 80.75 116 GLN A CA 1
ATOM 921 C C . GLN A 1 116 ? 4.958 -6.154 1.164 1.00 80.75 116 GLN A C 1
ATOM 923 O O . GLN A 1 116 ? 4.194 -5.737 2.035 1.00 80.75 116 GLN A O 1
ATOM 928 N N . LYS A 1 117 ? 4.515 -6.708 0.029 1.00 79.62 117 LYS A N 1
ATOM 929 C CA . LYS A 1 117 ? 3.090 -6.878 -0.278 1.00 79.62 117 LYS A CA 1
ATOM 930 C C . LYS A 1 117 ? 2.392 -7.719 0.791 1.00 79.62 117 LYS A C 1
ATOM 932 O O . LYS A 1 117 ? 1.386 -7.287 1.347 1.00 79.62 117 LYS A O 1
ATOM 937 N N . GLY A 1 118 ? 2.968 -8.868 1.145 1.00 80.31 118 GLY A N 1
ATOM 938 C CA . GLY A 1 118 ? 2.435 -9.721 2.206 1.00 80.31 118 GLY A CA 1
ATOM 939 C C . GLY A 1 118 ? 2.415 -9.037 3.578 1.00 80.31 118 GLY A C 1
ATOM 940 O O . GLY A 1 118 ? 1.521 -9.301 4.376 1.00 80.31 118 GLY A O 1
ATOM 941 N N . GLN A 1 119 ? 3.361 -8.131 3.860 1.00 82.44 119 GLN A N 1
ATOM 942 C CA . GLN A 1 119 ? 3.344 -7.344 5.099 1.00 82.44 119 GLN A CA 1
ATOM 943 C C . GLN A 1 119 ? 2.174 -6.384 5.130 1.00 82.44 119 GLN A C 1
ATOM 945 O O . GLN A 1 119 ? 1.416 -6.352 6.092 1.00 82.44 119 GLN A O 1
ATOM 950 N N . ALA A 1 120 ? 2.045 -5.619 4.057 1.00 78.94 120 ALA A N 1
ATOM 951 C CA . ALA A 1 120 ? 1.081 -4.552 3.977 1.00 78.94 120 ALA A CA 1
ATOM 952 C C . ALA A 1 120 ? -0.355 -5.114 3.974 1.00 78.94 120 ALA A C 1
ATOM 954 O O . ALA A 1 120 ? -1.250 -4.500 4.547 1.00 78.94 120 ALA A O 1
ATOM 955 N N . GLU A 1 121 ? -0.577 -6.303 3.399 1.00 81.81 121 GLU A N 1
ATOM 956 C CA . GLU A 1 121 ? -1.858 -7.017 3.491 1.00 81.81 121 GLU A CA 1
ATOM 957 C C . GLU A 1 121 ? -2.191 -7.457 4.925 1.00 81.81 121 GLU A C 1
ATOM 959 O O . GLU A 1 121 ? -3.338 -7.326 5.346 1.00 81.81 121 GLU A O 1
ATOM 964 N N . ARG A 1 122 ?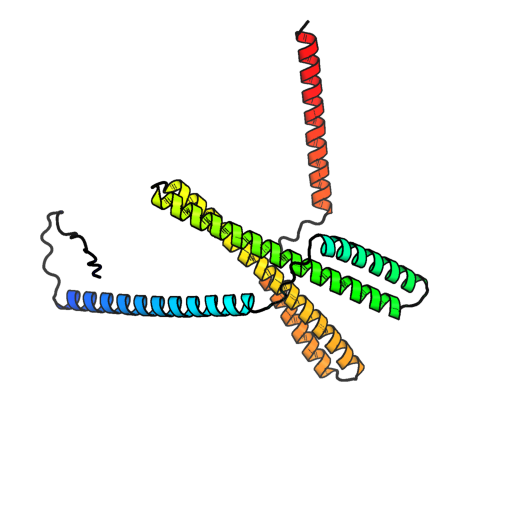 -1.206 -7.927 5.703 1.00 82.62 122 ARG A N 1
ATOM 965 C CA . ARG A 1 122 ? -1.423 -8.285 7.117 1.00 82.62 122 ARG A CA 1
ATOM 966 C C . ARG A 1 122 ? -1.722 -7.073 7.973 1.00 82.62 122 ARG A C 1
ATOM 968 O O . ARG A 1 122 ? -2.692 -7.101 8.714 1.00 82.62 122 ARG A O 1
ATOM 975 N N . GLU A 1 123 ? -0.934 -6.012 7.825 1.00 84.56 123 GLU A N 1
ATOM 976 C CA . GLU A 1 123 ? -1.160 -4.750 8.532 1.00 84.56 123 GLU A CA 1
ATOM 977 C C . GLU A 1 123 ? -2.580 -4.234 8.261 1.00 84.56 123 GLU A C 1
ATOM 979 O O . GLU A 1 123 ? -3.298 -3.885 9.193 1.00 84.56 123 GLU A O 1
ATOM 984 N N . LEU A 1 124 ? -3.036 -4.279 7.003 1.00 84.06 124 LEU A N 1
ATOM 985 C CA . LEU A 1 124 ? -4.418 -3.936 6.662 1.00 84.06 124 LEU A CA 1
ATOM 986 C C . LEU A 1 124 ? -5.440 -4.868 7.319 1.00 84.06 124 LEU A C 1
ATOM 988 O O . LEU A 1 124 ? -6.461 -4.392 7.808 1.00 84.06 124 LEU A O 1
ATOM 992 N N . ASN A 1 125 ? -5.210 -6.181 7.326 1.00 84.81 125 ASN A N 1
ATOM 993 C CA . ASN A 1 125 ? -6.126 -7.128 7.964 1.00 84.81 125 ASN A CA 1
ATOM 994 C C . ASN A 1 125 ? -6.215 -6.906 9.481 1.00 84.81 125 ASN A C 1
ATOM 996 O O . ASN A 1 125 ? -7.314 -6.910 10.028 1.00 84.81 125 ASN A O 1
ATOM 1000 N N . GLU A 1 126 ? -5.086 -6.662 10.147 1.00 86.19 126 GLU A N 1
ATOM 1001 C CA . GLU A 1 126 ? -5.033 -6.333 11.574 1.00 86.19 126 GLU A CA 1
ATOM 1002 C C . GLU A 1 126 ? -5.790 -5.037 11.876 1.00 86.19 126 GLU A C 1
ATOM 1004 O O . GLU A 1 126 ? -6.567 -4.982 12.827 1.00 86.19 126 GLU A O 1
ATOM 1009 N N . MET A 1 127 ? -5.612 -4.001 11.053 1.00 87.56 127 MET A N 1
ATOM 1010 C CA . MET A 1 127 ? -6.335 -2.737 11.209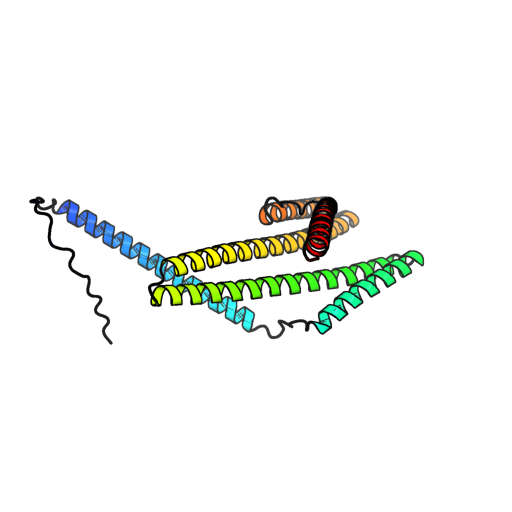 1.00 87.56 127 MET A CA 1
ATOM 1011 C C . MET A 1 127 ? -7.844 -2.911 11.007 1.00 87.56 127 MET A C 1
ATOM 1013 O O . MET A 1 127 ? -8.616 -2.390 11.806 1.00 87.56 127 MET A O 1
ATOM 1017 N N . HIS A 1 128 ? -8.277 -3.687 10.007 1.00 85.56 128 HIS A N 1
ATOM 1018 C CA . HIS A 1 128 ? -9.695 -4.020 9.831 1.00 85.56 128 HIS A CA 1
ATOM 1019 C C . HIS A 1 128 ? -10.257 -4.841 10.999 1.00 85.56 128 HIS A C 1
ATOM 1021 O O . HIS A 1 128 ? -11.424 -4.674 11.346 1.00 85.56 128 HIS A O 1
ATOM 1027 N N . GLY A 1 129 ? -9.456 -5.733 11.592 1.00 86.38 129 GLY A N 1
ATOM 1028 C CA . GLY A 1 129 ? -9.834 -6.471 12.799 1.00 86.38 129 GLY A CA 1
ATOM 1029 C C . GLY A 1 129 ? -10.088 -5.524 13.969 1.00 86.38 129 GLY A C 1
ATOM 1030 O O . GLY A 1 129 ? -11.177 -5.526 14.534 1.00 86.38 129 GLY A O 1
ATOM 1031 N N . ARG A 1 130 ? -9.130 -4.630 14.244 1.00 88.31 130 ARG A N 1
ATOM 1032 C CA . ARG A 1 130 ? -9.259 -3.598 15.288 1.00 88.31 130 ARG A CA 1
ATOM 1033 C C . ARG A 1 130 ? -10.449 -2.672 15.054 1.00 88.31 130 ARG A C 1
ATOM 1035 O O . ARG A 1 130 ? -11.109 -2.294 16.013 1.00 88.31 130 ARG A O 1
ATOM 1042 N N . LEU A 1 131 ? -10.726 -2.306 13.802 1.00 88.62 131 LEU A N 1
ATOM 1043 C CA . LEU A 1 131 ? -11.882 -1.478 13.462 1.00 88.62 131 LEU A CA 1
ATOM 1044 C C . LEU A 1 131 ? -13.194 -2.155 13.884 1.00 88.62 131 LEU A C 1
ATOM 1046 O O . LEU A 1 131 ? -13.991 -1.539 14.583 1.00 88.62 131 LEU A O 1
ATOM 1050 N N . ARG A 1 132 ? -13.375 -3.443 13.555 1.00 87.50 132 ARG A N 1
ATOM 1051 C CA . ARG A 1 132 ? -14.567 -4.200 13.981 1.00 87.50 132 ARG A CA 1
ATOM 1052 C C . ARG A 1 132 ? -14.684 -4.287 15.497 1.00 87.50 132 ARG A C 1
ATOM 1054 O O . ARG A 1 132 ? -15.764 -4.067 16.028 1.00 87.50 132 ARG A O 1
ATOM 1061 N N . GLU A 1 133 ? -13.580 -4.568 16.188 1.00 88.69 133 GLU A N 1
ATOM 1062 C CA . GLU A 1 133 ? -13.562 -4.617 17.655 1.00 88.69 133 GLU A CA 1
ATOM 1063 C C . GLU A 1 133 ? -13.985 -3.275 18.275 1.00 88.69 133 GLU A C 1
ATOM 1065 O O . GLU A 1 133 ? -14.722 -3.246 19.262 1.00 88.69 133 GLU A O 1
ATOM 1070 N N . LEU A 1 134 ? -13.543 -2.153 17.696 1.00 87.88 134 LEU A N 1
ATOM 1071 C CA . LEU A 1 134 ? -13.916 -0.812 18.147 1.00 87.88 134 LEU A CA 1
ATOM 1072 C C . LEU A 1 134 ? -15.398 -0.511 17.901 1.00 87.88 134 LEU A C 1
ATOM 1074 O O . LEU A 1 134 ? -16.049 0.028 18.798 1.00 87.88 134 LEU A O 1
ATOM 1078 N N . ASP A 1 135 ? -15.935 -0.885 16.740 1.00 86.06 135 ASP A N 1
ATOM 1079 C CA . ASP A 1 135 ? -17.353 -0.709 16.408 1.00 86.06 135 ASP A CA 1
ATOM 1080 C C . ASP A 1 135 ? -18.258 -1.545 17.321 1.00 86.06 135 ASP A C 1
ATOM 1082 O O . ASP A 1 135 ? -19.248 -1.043 17.863 1.00 86.06 135 ASP A O 1
ATOM 1086 N N . GLU A 1 136 ? -17.896 -2.808 17.556 1.00 88.81 136 GLU A N 1
ATOM 1087 C CA . GLU A 1 136 ? -18.610 -3.702 18.470 1.00 88.81 136 GLU A CA 1
ATOM 1088 C C . GLU A 1 136 ? -18.592 -3.160 19.905 1.00 88.81 136 GLU A C 1
ATOM 1090 O O . GLU A 1 136 ? -19.636 -3.091 20.562 1.00 88.81 136 GLU A O 1
ATOM 1095 N N . ALA A 1 137 ? -17.427 -2.705 20.377 1.00 90.75 137 ALA A N 1
ATOM 1096 C CA . ALA A 1 137 ? -17.286 -2.105 21.698 1.00 90.75 137 ALA A CA 1
ATOM 1097 C C . ALA A 1 137 ? -18.074 -0.791 21.830 1.00 90.75 137 ALA A C 1
ATOM 1099 O O . ALA A 1 137 ? -18.639 -0.520 22.893 1.00 90.75 137 ALA A O 1
ATOM 1100 N N . ALA A 1 138 ? -18.128 0.027 20.776 1.00 90.50 138 ALA A N 1
ATOM 1101 C CA . ALA A 1 138 ? -18.917 1.254 20.761 1.00 90.50 138 ALA A CA 1
ATOM 1102 C C . ALA A 1 138 ? -20.417 0.945 20.854 1.00 90.50 138 ALA A C 1
ATOM 1104 O O . ALA A 1 138 ? -21.110 1.531 21.684 1.00 90.50 138 ALA A O 1
ATOM 1105 N N . ALA A 1 139 ? -20.904 -0.016 20.064 1.00 89.38 139 ALA A N 1
ATOM 1106 C CA . ALA A 1 139 ? -22.301 -0.445 20.088 1.00 89.38 139 ALA A CA 1
ATOM 1107 C C . ALA A 1 139 ? -22.704 -1.055 21.442 1.00 89.38 139 ALA A C 1
ATOM 1109 O O . ALA A 1 139 ? -23.829 -0.861 21.904 1.00 89.38 139 ALA A O 1
ATOM 1110 N N . GLU A 1 140 ? -21.802 -1.794 22.090 1.00 94.38 140 GLU A N 1
ATOM 1111 C CA . GLU A 1 140 ? -22.011 -2.309 23.446 1.00 94.38 140 GLU A CA 1
ATOM 1112 C C . GLU A 1 140 ? -22.083 -1.172 24.477 1.00 94.38 140 GLU A C 1
ATOM 1114 O O . GLU A 1 140 ? -23.002 -1.134 25.295 1.00 94.38 140 GLU A O 1
ATOM 1119 N N . ALA A 1 141 ? -21.167 -0.201 24.408 1.00 90.75 141 ALA A N 1
ATOM 1120 C CA . ALA A 1 141 ? -21.178 0.960 25.294 1.00 90.75 141 ALA A CA 1
ATOM 1121 C C . ALA A 1 141 ? -22.470 1.785 25.148 1.00 90.75 141 ALA A C 1
ATOM 1123 O O . ALA A 1 141 ? -23.024 2.225 26.155 1.00 90.75 141 ALA A O 1
ATOM 1124 N N . GLU A 1 142 ? -22.997 1.941 23.929 1.00 91.12 142 GLU A N 1
ATOM 1125 C CA . GLU A 1 142 ? -24.301 2.581 23.710 1.00 91.12 142 GLU A CA 1
ATOM 1126 C C . GLU A 1 142 ? -25.452 1.805 24.341 1.00 91.12 142 GLU A C 1
ATOM 1128 O O . GLU A 1 142 ? -26.296 2.401 25.009 1.00 91.12 142 GLU A O 1
ATOM 1133 N N . ARG A 1 143 ? -25.472 0.477 24.178 1.00 94.56 143 ARG A N 1
ATOM 1134 C CA . ARG A 1 143 ? -26.492 -0.387 24.791 1.00 94.56 143 ARG A CA 1
ATOM 1135 C C . ARG A 1 143 ? -26.473 -0.311 26.319 1.00 94.56 143 ARG A C 1
ATOM 1137 O O . ARG A 1 143 ? -27.522 -0.433 26.943 1.00 94.56 143 ARG A O 1
ATOM 1144 N N . GLN A 1 144 ? -25.309 -0.053 26.912 1.00 94.38 144 GLN A N 1
ATOM 1145 C CA . GLN A 1 144 ? -25.131 0.149 28.353 1.00 94.38 144 GLN A CA 1
ATOM 1146 C C . GLN A 1 144 ? -25.376 1.600 28.814 1.00 94.38 144 GLN A C 1
ATOM 1148 O O . GLN A 1 144 ? -25.165 1.904 29.988 1.00 94.38 144 GLN A O 1
ATOM 1153 N N . GLY A 1 145 ? -25.775 2.513 27.919 1.00 94.19 145 GLY A N 1
ATOM 1154 C CA . GLY A 1 145 ? -25.980 3.934 28.233 1.00 94.19 145 GLY A CA 1
ATOM 1155 C C . GLY A 1 145 ? -24.689 4.723 28.494 1.00 94.19 145 GLY A C 1
ATOM 1156 O O . GLY A 1 145 ? -24.734 5.856 28.969 1.00 94.19 145 GLY A O 1
ATOM 1157 N N . GLN A 1 146 ? -23.518 4.155 28.188 1.00 94.81 146 GLN A N 1
ATOM 1158 C CA . GLN A 1 146 ? -22.211 4.800 28.352 1.00 94.81 146 GLN A CA 1
ATOM 1159 C C . GLN A 1 146 ? -21.890 5.678 27.132 1.00 94.81 146 GLN A C 1
ATOM 1161 O O . GLN A 1 146 ? -20.953 5.406 26.378 1.00 94.81 146 GLN A O 1
ATOM 1166 N N . HIS A 1 147 ? -22.672 6.741 26.933 1.00 90.56 147 HIS A N 1
ATOM 1167 C CA . HIS A 1 147 ? -22.604 7.588 25.736 1.00 90.56 147 HIS A CA 1
ATOM 1168 C C . HIS A 1 147 ? -21.222 8.221 25.504 1.00 90.56 147 HIS A C 1
ATOM 1170 O O . HIS A 1 147 ? -20.711 8.176 24.385 1.00 90.56 147 HIS A O 1
ATOM 1176 N N . ASP A 1 148 ? -20.560 8.717 26.554 1.00 93.69 148 ASP A N 1
ATOM 1177 C CA . ASP A 1 148 ? -19.221 9.313 26.433 1.00 93.69 148 ASP A CA 1
ATOM 1178 C C . ASP A 1 148 ? -18.169 8.287 25.993 1.00 93.69 148 ASP A C 1
ATOM 1180 O O . ASP A 1 148 ? -17.299 8.568 25.165 1.00 93.69 148 ASP A O 1
ATOM 1184 N N . ARG A 1 149 ? -18.264 7.060 26.516 1.00 89.31 149 ARG A N 1
ATOM 1185 C CA . ARG A 1 149 ? -17.368 5.962 26.143 1.00 89.31 149 ARG A CA 1
ATOM 1186 C C . ARG A 1 149 ? -17.616 5.518 24.705 1.00 89.31 149 ARG A C 1
ATOM 1188 O O . ARG A 1 149 ? -16.655 5.299 23.970 1.00 89.31 149 ARG A O 1
ATOM 1195 N N . ALA A 1 150 ? -18.879 5.415 24.296 1.00 84.81 150 ALA A N 1
ATOM 1196 C CA . ALA A 1 150 ? -19.249 5.094 22.923 1.00 84.81 150 ALA A CA 1
ATOM 1197 C C . ALA A 1 150 ? -18.712 6.139 21.934 1.00 84.81 150 ALA A C 1
ATOM 1199 O O . ALA A 1 150 ? -18.115 5.774 20.922 1.00 84.81 150 ALA A O 1
ATOM 1200 N N . ALA A 1 151 ? -18.832 7.431 22.257 1.00 89.50 151 ALA A N 1
ATOM 1201 C CA . ALA A 1 151 ? -18.287 8.514 21.440 1.00 89.50 151 ALA A CA 1
ATOM 1202 C C . ALA A 1 151 ? -16.757 8.421 21.296 1.00 89.50 151 ALA A C 1
ATOM 1204 O O . ALA A 1 151 ? -16.222 8.561 20.195 1.00 89.50 151 ALA A O 1
ATOM 1205 N N . GLN A 1 152 ? -16.038 8.123 22.383 1.00 92.94 152 GLN A N 1
ATOM 1206 C CA . GLN A 1 152 ? -14.585 7.921 22.330 1.00 92.94 152 GLN A CA 1
ATOM 1207 C C . GLN A 1 152 ? -14.183 6.709 21.479 1.00 92.94 152 GLN A C 1
ATOM 1209 O O . GLN A 1 152 ? -13.177 6.770 20.772 1.00 92.94 152 GLN A O 1
ATOM 1214 N N . LEU A 1 153 ? -14.934 5.606 21.554 1.00 88.12 153 LEU A N 1
ATOM 1215 C CA . LEU A 1 153 ? -14.670 4.401 20.764 1.00 88.12 153 LEU A CA 1
ATOM 1216 C C . LEU A 1 153 ? -14.931 4.634 19.273 1.00 88.12 153 LEU A C 1
ATOM 1218 O O . LEU A 1 153 ? -14.077 4.281 18.464 1.00 88.12 153 LEU A O 1
ATOM 1222 N N . ARG A 1 154 ? -16.025 5.322 18.919 1.00 87.00 154 ARG A N 1
ATOM 1223 C CA . ARG A 1 154 ? -16.308 5.733 17.533 1.00 87.00 154 ARG A CA 1
ATOM 1224 C C . ARG A 1 154 ? -15.215 6.608 16.948 1.00 87.00 154 ARG A C 1
ATOM 1226 O O . ARG A 1 154 ? -14.744 6.339 15.855 1.00 87.00 154 ARG A O 1
ATOM 1233 N N . LYS A 1 155 ? -14.732 7.591 17.709 1.00 90.12 155 LYS A N 1
ATOM 1234 C CA . LYS A 1 155 ? -13.616 8.426 17.255 1.00 90.12 155 LYS A CA 1
ATOM 1235 C C . LYS A 1 155 ? -12.365 7.595 16.936 1.00 90.12 155 LYS A C 1
ATOM 1237 O O . LYS A 1 155 ? -11.706 7.824 15.931 1.00 90.12 155 LYS A O 1
ATOM 1242 N N . LYS A 1 156 ? -12.045 6.596 17.767 1.00 86.62 156 LYS A N 1
ATOM 1243 C CA . LYS A 1 156 ? -10.924 5.679 17.494 1.00 86.62 156 LYS A CA 1
ATOM 1244 C C . LYS A 1 156 ? -11.174 4.802 16.263 1.00 86.62 156 LYS A C 1
ATOM 1246 O O . LYS A 1 156 ? -10.217 4.471 15.562 1.00 86.62 156 LYS A O 1
ATOM 1251 N N . ALA A 1 157 ? -12.422 4.399 16.026 1.00 84.00 157 ALA A N 1
ATOM 1252 C CA . ALA A 1 157 ? -12.816 3.669 14.826 1.00 84.00 157 ALA A CA 1
ATOM 1253 C C . ALA A 1 157 ? -12.601 4.539 13.574 1.00 84.00 157 ALA A C 1
ATOM 1255 O O . ALA A 1 157 ? -11.891 4.113 12.668 1.00 84.00 157 ALA A O 1
ATOM 1256 N N . GLU A 1 158 ? -13.065 5.792 13.585 1.00 84.25 158 GLU A N 1
ATOM 1257 C CA . GLU 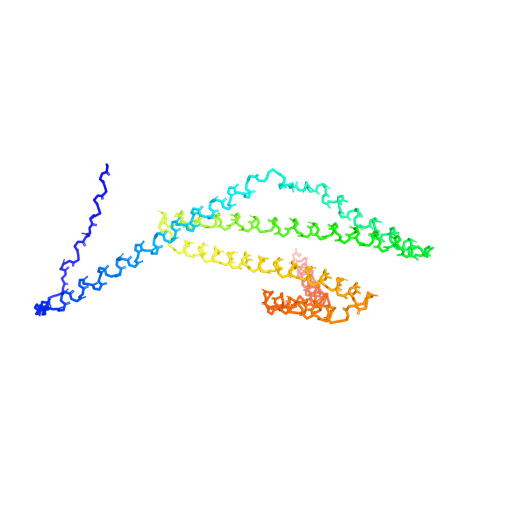A 1 158 ? -12.838 6.772 12.509 1.00 84.25 158 GLU A CA 1
ATOM 1258 C C . GLU A 1 158 ? -11.340 6.996 12.236 1.00 84.25 158 GLU A C 1
ATOM 1260 O O . GLU A 1 158 ? -10.895 6.937 11.088 1.00 84.25 158 GLU A O 1
ATOM 1265 N N . ASP A 1 159 ? -10.527 7.186 13.282 1.00 88.38 159 ASP A N 1
ATOM 1266 C CA . ASP A 1 159 ? -9.069 7.324 13.145 1.00 88.38 159 ASP A CA 1
ATOM 1267 C C . ASP A 1 159 ? -8.443 6.067 12.499 1.00 88.38 159 ASP A C 1
ATOM 1269 O O . ASP A 1 159 ? -7.536 6.155 11.662 1.00 88.38 159 ASP A O 1
ATOM 1273 N N . THR A 1 160 ? -8.938 4.880 12.864 1.00 81.19 160 THR A N 1
ATOM 1274 C CA . THR A 1 160 ? -8.478 3.596 12.310 1.00 81.19 160 THR A CA 1
ATOM 1275 C C . THR A 1 160 ? -8.886 3.443 10.846 1.00 81.19 160 THR A C 1
ATOM 1277 O O . THR A 1 160 ? -8.068 3.027 10.024 1.00 81.19 160 THR A O 1
ATOM 1280 N N . GLU A 1 161 ? -10.110 3.826 10.490 1.00 82.31 161 GLU A N 1
ATOM 1281 C CA . GLU A 1 161 ? -10.618 3.827 9.117 1.00 82.31 161 GLU A CA 1
ATOM 1282 C C . GLU A 1 161 ? -9.795 4.762 8.218 1.00 82.31 161 GLU A C 1
ATOM 1284 O O . GLU A 1 161 ? -9.326 4.365 7.146 1.00 82.31 161 GLU A O 1
ATOM 1289 N N . GLN A 1 162 ? -9.498 5.978 8.686 1.00 84.38 162 GLN A N 1
ATOM 1290 C CA . GLN A 1 162 ? -8.616 6.905 7.972 1.00 84.38 162 GLN A CA 1
ATOM 1291 C C . GLN A 1 162 ? -7.217 6.318 7.754 1.00 84.38 162 GLN A C 1
ATOM 1293 O O . GLN A 1 162 ? -6.637 6.459 6.669 1.00 84.38 162 GLN A O 1
ATOM 1298 N N . ALA A 1 163 ? -6.673 5.633 8.761 1.00 85.38 163 ALA A N 1
ATOM 1299 C CA . ALA A 1 163 ? -5.379 4.976 8.659 1.00 85.38 163 ALA A CA 1
ATOM 1300 C C . ALA A 1 163 ? -5.400 3.808 7.651 1.00 85.38 163 ALA A C 1
ATOM 1302 O O . ALA A 1 163 ? -4.448 3.654 6.880 1.00 85.38 163 ALA A O 1
ATOM 1303 N N . ILE A 1 164 ? -6.490 3.033 7.586 1.00 81.81 164 ILE A N 1
ATOM 1304 C CA . ILE A 1 164 ? -6.701 1.991 6.567 1.00 81.81 164 ILE A CA 1
ATOM 1305 C C . ILE A 1 164 ? -6.686 2.618 5.171 1.00 81.81 164 ILE A C 1
ATOM 1307 O O . ILE A 1 164 ? -5.924 2.178 4.307 1.00 81.81 164 ILE A O 1
ATOM 1311 N N . HIS A 1 165 ? -7.460 3.685 4.950 1.00 83.19 165 HIS A N 1
ATOM 1312 C CA . HIS A 1 165 ? -7.486 4.379 3.662 1.00 83.19 165 HIS A CA 1
ATOM 1313 C C . HIS A 1 165 ? -6.109 4.910 3.254 1.00 83.19 165 HIS A C 1
ATOM 1315 O O . HIS A 1 165 ? -5.706 4.765 2.098 1.00 83.19 165 HIS A O 1
ATOM 1321 N N . ALA A 1 166 ? -5.353 5.486 4.191 1.00 85.81 166 ALA A N 1
ATOM 1322 C CA . ALA A 1 166 ? -3.994 5.950 3.931 1.00 85.81 166 ALA A CA 1
ATOM 1323 C C . ALA A 1 166 ? -3.058 4.801 3.520 1.00 85.81 166 ALA A C 1
ATOM 1325 O O . ALA A 1 166 ? -2.297 4.934 2.557 1.00 85.81 166 ALA A O 1
ATOM 1326 N N . GLN A 1 167 ? -3.144 3.656 4.197 1.00 85.62 167 GLN A N 1
ATOM 1327 C CA . GLN A 1 167 ? -2.338 2.481 3.875 1.00 85.62 167 GLN A CA 1
ATOM 1328 C C . GLN A 1 167 ? -2.715 1.884 2.508 1.00 85.62 167 GLN A C 1
ATOM 1330 O O . GLN A 1 167 ? -1.828 1.511 1.736 1.00 85.62 167 GLN A O 1
ATOM 1335 N N . VAL A 1 168 ? -4.004 1.850 2.156 1.00 84.12 168 VAL A N 1
ATOM 1336 C CA . VAL A 1 168 ? -4.468 1.426 0.823 1.00 84.12 168 VAL A CA 1
ATOM 1337 C C . VAL A 1 168 ? -3.923 2.351 -0.267 1.00 84.12 168 VAL A C 1
ATOM 1339 O O . VAL A 1 168 ? -3.345 1.861 -1.240 1.00 84.12 168 VAL A O 1
ATOM 1342 N N . ARG A 1 169 ? -4.017 3.676 -0.088 1.00 85.25 169 ARG A N 1
ATOM 1343 C CA . ARG A 1 169 ? -3.446 4.656 -1.031 1.00 85.25 169 ARG A CA 1
ATOM 1344 C C . ARG A 1 169 ? -1.943 4.462 -1.216 1.00 85.25 169 ARG A C 1
ATOM 1346 O O . ARG A 1 169 ? -1.446 4.461 -2.340 1.00 85.25 169 ARG A O 1
ATOM 1353 N N . LYS A 1 170 ? -1.214 4.213 -0.125 1.00 86.12 170 LYS A N 1
ATOM 1354 C CA . LYS A 1 170 ? 0.223 3.913 -0.169 1.00 86.12 170 LYS A CA 1
ATOM 1355 C C . LYS A 1 170 ? 0.519 2.652 -0.986 1.00 86.12 170 LYS A C 1
ATOM 1357 O O . LYS A 1 170 ? 1.441 2.658 -1.800 1.00 86.12 170 LYS A O 1
ATOM 1362 N N . GLN A 1 171 ? -0.260 1.582 -0.817 1.00 84.75 171 GLN A N 1
ATOM 1363 C CA . GLN A 1 171 ? -0.101 0.364 -1.620 1.00 84.75 171 GLN A CA 1
ATOM 1364 C C . GLN A 1 171 ? -0.415 0.595 -3.101 1.00 84.75 171 GLN A C 1
ATOM 1366 O O . GLN A 1 171 ? 0.292 0.073 -3.963 1.00 84.75 171 GLN A O 1
ATOM 1371 N N . GLN A 1 172 ? -1.448 1.381 -3.405 1.00 83.94 172 GLN A N 1
ATOM 1372 C CA . GLN A 1 172 ? -1.782 1.760 -4.777 1.00 83.94 172 GLN A CA 1
ATOM 1373 C C . GLN A 1 172 ? -0.638 2.547 -5.421 1.00 83.94 172 GLN A C 1
ATOM 1375 O O . GLN A 1 172 ? -0.188 2.180 -6.503 1.00 83.94 172 GLN A O 1
ATOM 1380 N N . ALA A 1 173 ? -0.082 3.539 -4.722 1.00 84.75 173 ALA A N 1
ATOM 1381 C CA . ALA A 1 173 ? 1.067 4.301 -5.201 1.00 84.75 173 ALA A CA 1
ATOM 1382 C C . ALA A 1 173 ? 2.291 3.410 -5.492 1.00 84.75 173 ALA A C 1
ATOM 1384 O O . ALA A 1 173 ? 2.982 3.617 -6.489 1.00 84.75 173 ALA A O 1
ATOM 1385 N N . VAL A 1 174 ? 2.557 2.388 -4.668 1.00 84.38 174 VAL A N 1
ATOM 1386 C CA . VAL A 1 174 ? 3.637 1.417 -4.932 1.00 84.38 174 VAL A CA 1
ATOM 1387 C C . VAL A 1 174 ? 3.377 0.621 -6.213 1.00 84.38 174 VAL A C 1
ATOM 1389 O O . VAL A 1 174 ? 4.292 0.471 -7.021 1.00 84.38 174 VAL A O 1
ATOM 1392 N N . ARG A 1 175 ? 2.146 0.141 -6.431 1.00 84.44 175 ARG A N 1
ATOM 1393 C CA . ARG A 1 175 ? 1.787 -0.596 -7.657 1.00 84.44 175 ARG A CA 1
ATOM 1394 C C . ARG A 1 175 ? 1.933 0.272 -8.902 1.00 84.44 175 ARG A C 1
ATOM 1396 O O . ARG A 1 175 ? 2.549 -0.161 -9.867 1.00 84.44 175 ARG A O 1
ATOM 1403 N N . ILE A 1 176 ? 1.453 1.512 -8.845 1.00 82.31 176 ILE A N 1
ATOM 1404 C CA . ILE A 1 176 ? 1.562 2.458 -9.960 1.00 82.31 176 ILE A CA 1
ATOM 1405 C C . ILE A 1 176 ? 3.036 2.747 -10.285 1.00 82.31 176 ILE A C 1
ATOM 1407 O O . ILE A 1 176 ? 3.424 2.769 -11.449 1.00 82.31 176 ILE A O 1
ATOM 1411 N N . LYS A 1 177 ? 3.904 2.884 -9.272 1.00 85.69 177 LYS A N 1
ATOM 1412 C CA . LYS A 1 177 ? 5.355 3.032 -9.490 1.00 85.69 177 LYS A CA 1
ATOM 1413 C C . LYS A 1 177 ? 5.988 1.808 -10.159 1.00 85.69 177 LYS A C 1
ATOM 1415 O O . LYS A 1 177 ? 6.905 1.959 -10.964 1.00 85.69 177 LYS A O 1
ATOM 1420 N N . GLN A 1 178 ? 5.532 0.599 -9.830 1.00 83.88 178 GLN A N 1
ATOM 1421 C CA . GLN A 1 178 ? 6.003 -0.628 -10.484 1.00 83.88 178 GLN A CA 1
ATOM 1422 C C . GLN A 1 178 ? 5.565 -0.679 -11.949 1.00 83.88 178 GLN A C 1
ATOM 1424 O O . GLN A 1 178 ? 6.369 -1.008 -12.820 1.00 83.88 178 GLN A O 1
ATOM 1429 N N . GLU A 1 179 ? 4.322 -0.297 -12.226 1.00 86.44 179 GLU A N 1
ATOM 1430 C CA . GLU A 1 179 ? 3.794 -0.194 -13.583 1.00 86.44 179 GLU A CA 1
ATOM 1431 C C . GLU A 1 179 ? 4.564 0.838 -14.413 1.00 86.44 179 GLU A C 1
ATOM 1433 O O . GLU A 1 179 ? 5.032 0.523 -15.507 1.00 86.44 179 GLU A O 1
ATOM 1438 N N . ALA A 1 180 ? 4.820 2.025 -13.857 1.00 84.25 180 ALA A N 1
ATOM 1439 C CA . ALA A 1 180 ? 5.651 3.038 -14.499 1.00 84.25 180 ALA A CA 1
ATOM 1440 C C . ALA A 1 180 ? 7.071 2.520 -14.793 1.00 84.25 180 ALA A C 1
ATOM 1442 O O . ALA A 1 180 ? 7.610 2.752 -15.876 1.00 84.25 180 ALA A O 1
ATOM 1443 N N . ALA A 1 181 ? 7.681 1.765 -13.872 1.00 83.69 181 ALA A N 1
ATOM 1444 C CA . ALA A 1 181 ? 8.986 1.147 -14.106 1.00 83.69 181 ALA A CA 1
ATOM 1445 C C . ALA A 1 181 ? 8.955 0.124 -15.258 1.00 83.69 181 ALA A C 1
ATOM 1447 O O . ALA A 1 181 ? 9.884 0.088 -16.067 1.00 83.69 181 ALA A O 1
ATOM 1448 N N . HIS A 1 182 ? 7.886 -0.667 -15.370 1.00 83.31 182 HIS A N 1
ATOM 1449 C CA . HIS A 1 182 ? 7.692 -1.599 -16.481 1.00 83.31 182 HIS A CA 1
ATOM 1450 C C . HIS A 1 182 ? 7.485 -0.867 -17.818 1.00 83.31 182 HIS A C 1
ATOM 1452 O O . HIS A 1 182 ? 8.102 -1.224 -18.824 1.00 83.31 182 HIS A O 1
ATOM 1458 N N . LEU A 1 183 ? 6.697 0.213 -17.834 1.00 85.75 183 LEU A N 1
ATOM 1459 C CA . LEU A 1 183 ? 6.549 1.064 -19.017 1.00 85.75 183 LEU A CA 1
ATOM 1460 C C . LEU A 1 183 ? 7.891 1.664 -19.451 1.00 85.75 183 LEU A C 1
ATOM 1462 O O . LEU A 1 183 ? 8.210 1.643 -20.636 1.00 85.75 183 LEU A O 1
ATOM 1466 N N . ARG A 1 184 ? 8.747 2.094 -18.517 1.00 87.75 184 ARG A N 1
ATOM 1467 C CA . ARG A 1 184 ? 10.100 2.565 -18.861 1.00 87.75 184 ARG A CA 1
ATOM 1468 C C . ARG A 1 184 ? 10.968 1.497 -19.513 1.00 87.75 184 ARG A C 1
ATOM 1470 O O . ARG A 1 184 ? 11.708 1.804 -20.445 1.00 87.75 184 ARG A O 1
ATOM 1477 N N . GLN A 1 185 ? 10.885 0.252 -19.049 1.00 87.19 185 GLN A N 1
ATOM 1478 C CA . GLN A 1 185 ? 11.595 -0.860 -19.686 1.00 87.19 185 GLN A CA 1
ATOM 1479 C C . GLN A 1 185 ? 11.089 -1.083 -21.116 1.00 87.19 185 GLN A C 1
ATOM 1481 O O . GLN A 1 185 ? 11.895 -1.212 -22.037 1.00 87.19 185 GLN A O 1
ATOM 1486 N N . ARG A 1 186 ? 9.768 -1.036 -21.329 1.00 89.00 186 ARG A N 1
ATOM 1487 C CA . ARG A 1 186 ? 9.165 -1.118 -22.669 1.00 89.00 186 ARG A CA 1
ATOM 1488 C C . ARG A 1 186 ? 9.582 0.046 -23.570 1.00 89.00 186 ARG A C 1
ATOM 1490 O O . ARG A 1 186 ? 9.926 -0.184 -24.725 1.00 89.00 186 ARG A O 1
ATOM 1497 N N . ALA A 1 187 ? 9.621 1.270 -23.044 1.00 89.94 187 ALA A N 1
ATOM 1498 C CA . ALA A 1 187 ? 10.098 2.440 -23.777 1.00 89.94 187 ALA A CA 1
ATOM 1499 C C . ALA A 1 187 ? 11.571 2.289 -24.194 1.00 89.94 187 ALA A C 1
ATOM 1501 O O . ALA A 1 187 ? 11.936 2.642 -25.315 1.00 89.94 187 ALA A O 1
ATOM 1502 N N . ALA A 1 188 ? 12.418 1.725 -23.325 1.00 90.12 188 ALA A N 1
ATOM 1503 C CA . ALA A 1 188 ? 13.816 1.449 -23.646 1.00 90.12 188 ALA A CA 1
ATOM 1504 C C . ALA A 1 188 ? 13.961 0.418 -24.780 1.00 90.12 188 ALA A C 1
ATOM 1506 O O . ALA A 1 188 ? 14.779 0.622 -25.678 1.00 90.12 188 ALA A O 1
ATOM 1507 N N . LEU A 1 189 ? 13.138 -0.637 -24.779 1.00 90.69 189 LEU A N 1
ATOM 1508 C CA . LEU A 1 189 ? 13.094 -1.629 -25.858 1.00 90.69 189 LEU A CA 1
ATOM 1509 C C . LEU A 1 189 ? 12.630 -1.006 -27.180 1.00 90.69 189 LEU A C 1
ATOM 1511 O O . LEU A 1 189 ? 13.355 -1.081 -28.170 1.00 90.69 189 LEU A O 1
ATOM 1515 N N . ALA A 1 190 ? 11.502 -0.289 -27.180 1.00 86.75 190 ALA A N 1
ATOM 1516 C CA . ALA A 1 190 ? 10.998 0.407 -28.367 1.00 86.75 190 ALA A CA 1
ATOM 1517 C C . ALA A 1 190 ? 12.041 1.384 -28.942 1.00 86.75 190 ALA A C 1
ATOM 1519 O O . ALA A 1 190 ? 12.250 1.448 -30.153 1.00 86.75 190 ALA A O 1
ATOM 1520 N N . LYS A 1 191 ? 12.775 2.090 -28.071 1.00 92.69 191 LYS A N 1
ATOM 1521 C CA . LYS A 1 191 ? 13.879 2.966 -28.480 1.00 92.69 191 LYS A CA 1
ATOM 1522 C C . LYS A 1 191 ? 15.024 2.191 -29.138 1.00 92.69 191 LYS A C 1
ATOM 1524 O O . LYS A 1 191 ? 15.579 2.686 -30.116 1.00 92.69 191 LYS A O 1
ATOM 1529 N N . SER A 1 192 ? 15.382 1.018 -28.613 1.00 92.75 192 SER A N 1
ATOM 1530 C CA . SER A 1 192 ? 16.445 0.170 -29.175 1.00 92.75 192 SER A CA 1
ATOM 1531 C C . SER A 1 192 ? 16.088 -0.429 -30.540 1.00 92.75 192 SER A C 1
ATOM 1533 O O . SER A 1 192 ? 16.974 -0.673 -31.350 1.00 92.75 192 SER A O 1
ATOM 1535 N N . GLU A 1 193 ? 14.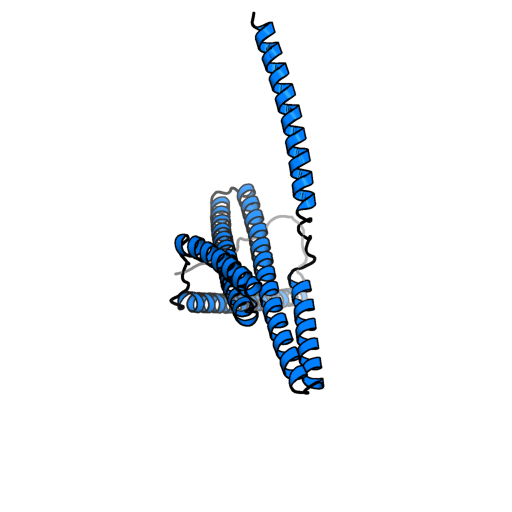796 -0.576 -30.826 1.00 93.75 193 GLU A N 1
ATOM 1536 C CA . GLU A 1 193 ? 14.263 -1.049 -32.109 1.00 93.75 193 GLU A CA 1
ATOM 1537 C C . GLU A 1 193 ? 14.040 0.085 -33.128 1.00 93.75 193 GLU A C 1
ATOM 1539 O O . GLU A 1 193 ? 13.505 -0.143 -34.210 1.00 93.75 193 GLU A O 1
ATOM 1544 N N . GLY A 1 194 ? 14.409 1.327 -32.790 1.00 92.25 194 GLY A N 1
ATOM 1545 C CA . GLY A 1 194 ? 14.225 2.496 -33.659 1.00 92.25 194 GLY A CA 1
ATOM 1546 C C . GLY A 1 194 ? 12.806 3.079 -33.660 1.00 92.25 194 GLY A C 1
ATOM 1547 O O . GLY A 1 194 ? 12.547 4.065 -34.350 1.00 92.25 194 GLY A O 1
ATOM 1548 N N . ARG A 1 195 ? 11.884 2.540 -32.850 1.00 93.94 195 ARG A N 1
ATOM 1549 C CA . ARG A 1 195 ? 10.505 3.037 -32.687 1.00 93.94 195 ARG A CA 1
ATOM 1550 C C . ARG A 1 195 ? 10.473 4.241 -31.739 1.00 93.94 195 ARG A C 1
ATOM 1552 O O . ARG A 1 195 ? 9.960 4.184 -30.622 1.00 93.94 195 ARG A O 1
ATOM 1559 N N . HIS A 1 196 ? 11.085 5.345 -32.166 1.00 91.56 196 HIS A N 1
ATOM 1560 C CA . HIS A 1 196 ? 11.327 6.514 -31.315 1.00 91.56 196 HIS A CA 1
ATOM 1561 C C . HIS A 1 196 ? 10.056 7.236 -30.852 1.00 91.56 196 HIS A C 1
ATOM 1563 O O . HIS A 1 196 ? 10.017 7.687 -29.708 1.00 91.56 196 HIS A O 1
ATOM 1569 N N . ASP A 1 197 ? 9.032 7.344 -31.698 1.00 92.06 197 ASP A N 1
ATOM 1570 C CA . ASP A 1 197 ? 7.785 8.032 -31.338 1.00 92.06 197 ASP A CA 1
ATOM 1571 C C . ASP A 1 197 ? 6.962 7.214 -30.337 1.00 92.06 197 ASP A C 1
ATOM 1573 O O . ASP A 1 197 ? 6.471 7.752 -29.344 1.00 92.06 197 ASP A O 1
ATOM 1577 N N . GLU A 1 198 ? 6.914 5.893 -30.521 1.00 89.94 198 GLU A N 1
ATOM 1578 C CA . GLU A 1 198 ? 6.306 4.961 -29.568 1.00 89.94 198 GLU A CA 1
ATOM 1579 C C . GLU A 1 198 ? 7.043 4.981 -28.223 1.00 89.94 198 GLU A C 1
ATOM 1581 O O . GLU A 1 198 ? 6.415 5.072 -27.169 1.00 89.94 198 GLU A O 1
ATOM 1586 N N . ALA A 1 199 ? 8.380 4.994 -28.238 1.00 90.00 199 ALA A N 1
ATOM 1587 C CA . ALA A 1 199 ? 9.175 5.112 -27.020 1.00 90.00 199 ALA A CA 1
ATOM 1588 C C . ALA A 1 199 ? 8.879 6.409 -26.245 1.00 90.00 199 ALA A C 1
ATOM 1590 O O . ALA A 1 199 ? 8.806 6.379 -25.017 1.00 90.00 199 ALA A O 1
ATOM 1591 N N . ARG A 1 200 ? 8.682 7.541 -26.940 1.00 92.31 200 ARG A N 1
ATOM 1592 C CA . ARG A 1 200 ? 8.280 8.809 -26.302 1.00 92.31 200 ARG A CA 1
ATOM 1593 C C . ARG A 1 200 ? 6.876 8.721 -25.714 1.00 92.31 200 ARG A C 1
ATOM 1595 O O . ARG A 1 200 ? 6.679 9.155 -24.584 1.00 92.31 200 ARG A O 1
ATOM 1602 N N . ALA A 1 201 ? 5.923 8.145 -26.446 1.00 91.69 201 ALA A N 1
ATOM 1603 C CA . ALA A 1 201 ? 4.550 7.985 -25.971 1.00 91.69 201 ALA A CA 1
ATOM 1604 C C . ALA A 1 201 ? 4.484 7.136 -24.689 1.00 91.69 201 ALA A C 1
ATOM 1606 O O . ALA A 1 201 ? 3.899 7.571 -23.698 1.00 91.69 201 ALA A O 1
ATOM 1607 N N . ILE A 1 202 ? 5.167 5.986 -24.671 1.00 87.06 202 ILE A N 1
ATOM 1608 C CA . ILE A 1 202 ? 5.233 5.097 -23.499 1.00 87.06 202 ILE A CA 1
ATOM 1609 C C . ILE A 1 202 ? 5.931 5.788 -22.316 1.00 87.06 202 ILE A C 1
ATOM 1611 O O . ILE A 1 202 ? 5.519 5.632 -21.167 1.00 87.06 202 ILE A O 1
ATOM 1615 N N . MET A 1 203 ? 6.986 6.568 -22.570 1.00 90.31 203 MET A N 1
ATOM 1616 C CA . MET A 1 203 ? 7.680 7.307 -21.511 1.00 90.31 203 MET A CA 1
ATOM 1617 C C . MET A 1 203 ? 6.780 8.379 -20.880 1.00 90.31 203 MET A C 1
ATOM 1619 O O . MET A 1 203 ? 6.735 8.487 -19.657 1.00 90.31 203 MET A O 1
ATOM 1623 N N . ASN A 1 204 ? 6.019 9.118 -21.693 1.00 90.69 204 ASN A N 1
ATOM 1624 C CA . ASN A 1 204 ? 5.056 10.106 -21.202 1.00 90.69 204 ASN A CA 1
ATOM 1625 C C . ASN A 1 204 ? 3.959 9.453 -20.343 1.00 90.69 204 ASN A C 1
ATOM 1627 O O . ASN A 1 204 ? 3.565 10.000 -19.315 1.00 90.69 204 ASN A O 1
ATOM 1631 N N . GLU A 1 205 ? 3.483 8.270 -20.736 1.00 89.56 205 GLU A N 1
ATOM 1632 C CA . GLU A 1 205 ? 2.524 7.490 -19.947 1.00 89.56 205 GLU A CA 1
ATOM 1633 C C . GLU A 1 205 ? 3.110 7.083 -18.586 1.00 89.56 205 GLU A C 1
ATOM 1635 O O . GLU A 1 205 ? 2.472 7.283 -17.550 1.00 89.56 205 GLU A O 1
ATOM 1640 N N . ALA A 1 206 ? 4.359 6.608 -18.565 1.00 86.50 206 ALA A N 1
ATOM 1641 C CA . ALA A 1 206 ? 5.060 6.280 -17.326 1.00 86.50 206 ALA A CA 1
ATOM 1642 C C . ALA A 1 206 ? 5.201 7.498 -16.394 1.00 86.50 206 ALA A C 1
ATOM 1644 O O . ALA A 1 206 ? 4.984 7.381 -15.190 1.00 86.50 206 ALA A O 1
ATOM 1645 N N . GLU A 1 207 ? 5.536 8.673 -16.933 1.00 89.19 207 GLU A N 1
ATOM 1646 C CA . GLU A 1 207 ? 5.644 9.913 -16.154 1.00 89.19 207 GLU A CA 1
ATOM 1647 C C . GLU A 1 207 ? 4.296 10.367 -15.579 1.00 89.19 207 GLU A C 1
ATOM 1649 O O . GLU A 1 207 ? 4.229 10.791 -14.423 1.00 89.19 207 GLU A O 1
ATOM 1654 N N . ASN A 1 208 ? 3.213 10.240 -16.349 1.00 90.56 208 ASN A N 1
ATOM 1655 C CA . ASN A 1 208 ? 1.866 10.551 -15.873 1.00 90.56 208 ASN A CA 1
ATOM 1656 C C . ASN A 1 208 ? 1.454 9.636 -14.713 1.00 90.56 208 ASN A C 1
ATOM 1658 O O . ASN A 1 208 ? 0.927 10.116 -13.707 1.00 90.56 208 ASN A O 1
ATOM 1662 N N . LEU A 1 209 ? 1.751 8.336 -14.811 1.00 85.12 209 LEU A N 1
ATOM 1663 C CA . LEU A 1 209 ? 1.513 7.390 -13.721 1.00 85.12 209 LEU A CA 1
ATOM 1664 C C . LEU A 1 209 ? 2.316 7.745 -12.466 1.00 85.12 209 LEU A C 1
ATOM 1666 O O . LEU A 1 209 ? 1.790 7.682 -11.357 1.00 85.12 209 LEU A O 1
ATOM 1670 N N . GLU A 1 210 ? 3.570 8.168 -12.600 1.00 87.75 210 GLU A N 1
ATOM 1671 C CA . GLU A 1 210 ? 4.363 8.569 -11.435 1.00 87.75 210 GLU A CA 1
ATOM 1672 C C . GLU A 1 210 ? 3.848 9.824 -10.743 1.00 87.75 210 GLU A C 1
ATOM 1674 O O . GLU A 1 210 ? 3.848 9.875 -9.509 1.00 87.75 210 GLU A O 1
ATOM 1679 N N . ARG A 1 211 ? 3.376 10.810 -11.513 1.00 86.62 211 ARG A N 1
ATOM 1680 C CA . ARG A 1 211 ? 2.697 11.984 -10.950 1.00 86.62 211 ARG A CA 1
ATOM 1681 C C . ARG A 1 211 ? 1.453 11.561 -10.180 1.00 86.62 211 ARG A C 1
ATOM 1683 O O . ARG A 1 211 ? 1.306 11.933 -9.019 1.00 86.62 211 ARG A O 1
ATOM 1690 N N . HIS A 1 212 ? 0.637 10.687 -10.763 1.00 83.50 212 HIS A N 1
ATOM 1691 C CA . HIS A 1 212 ? -0.546 10.159 -10.093 1.00 83.50 212 HIS A CA 1
ATOM 1692 C C . HIS A 1 212 ? -0.202 9.382 -8.810 1.00 83.50 212 HIS A C 1
ATOM 1694 O O . HIS A 1 212 ? -0.855 9.543 -7.781 1.00 83.50 212 HIS A O 1
ATOM 1700 N N . ALA A 1 213 ? 0.866 8.579 -8.824 1.00 84.31 213 ALA A N 1
ATOM 1701 C CA . ALA A 1 213 ? 1.341 7.872 -7.637 1.00 84.31 213 ALA A CA 1
ATOM 1702 C C . ALA A 1 213 ? 1.811 8.829 -6.531 1.00 84.31 213 ALA A C 1
ATOM 1704 O O . ALA A 1 213 ? 1.632 8.534 -5.348 1.00 84.31 213 ALA A O 1
ATOM 1705 N N . PHE A 1 214 ? 2.432 9.951 -6.900 1.00 83.50 214 PHE A N 1
ATOM 1706 C CA . PHE A 1 214 ? 2.846 10.991 -5.960 1.00 83.50 214 PHE A CA 1
ATOM 1707 C C . PHE A 1 214 ? 1.634 11.690 -5.332 1.00 83.50 214 PHE A C 1
ATOM 1709 O O . PHE A 1 214 ? 1.576 11.838 -4.115 1.00 83.50 214 PHE A O 1
ATOM 1716 N N . GLU A 1 215 ? 0.635 12.037 -6.141 1.00 84.44 215 GLU A N 1
ATOM 1717 C CA . GLU A 1 215 ? -0.619 12.642 -5.679 1.00 84.44 215 GLU A CA 1
ATOM 1718 C C . GLU A 1 215 ? -1.407 11.704 -4.751 1.00 84.44 215 GLU A C 1
ATOM 1720 O O . GLU A 1 215 ? -1.841 12.114 -3.675 1.00 84.44 215 GLU A O 1
ATOM 1725 N N . LEU A 1 216 ? -1.532 10.422 -5.115 1.00 80.12 216 LEU A N 1
ATOM 1726 C CA . LEU A 1 216 ? -2.206 9.396 -4.308 1.00 80.12 216 LEU A CA 1
ATOM 1727 C C . LEU A 1 216 ? -1.519 9.139 -2.967 1.00 80.12 216 LEU A C 1
ATOM 1729 O O . LEU A 1 216 ? -2.192 8.922 -1.958 1.00 80.12 216 LEU A O 1
ATOM 1733 N N . ALA A 1 217 ? -0.186 9.148 -2.943 1.00 71.75 217 ALA A N 1
ATOM 1734 C CA . ALA A 1 217 ? 0.572 9.009 -1.704 1.00 71.75 217 ALA A CA 1
ATOM 1735 C C . ALA A 1 217 ? 0.390 10.222 -0.765 1.00 71.75 217 ALA A C 1
ATOM 1737 O O . ALA A 1 217 ? 0.690 10.112 0.426 1.00 71.75 217 ALA A O 1
ATOM 1738 N N . GLY A 1 218 ? -0.141 11.340 -1.281 1.00 62.91 218 GLY A N 1
ATOM 1739 C CA . GLY A 1 218 ? -0.211 12.631 -0.606 1.00 62.91 218 GLY A CA 1
ATOM 1740 C C . GLY A 1 218 ? 1.172 13.279 -0.475 1.00 62.91 218 GLY A C 1
ATOM 1741 O O . GLY A 1 218 ? 2.183 12.653 -0.807 1.00 62.91 218 GLY A O 1
ATOM 1742 N N . PRO A 1 219 ? 1.266 14.523 0.041 1.00 47.69 219 PRO A N 1
ATOM 1743 C CA . PRO A 1 219 ? 2.548 15.058 0.468 1.00 47.69 219 PRO A CA 1
ATOM 1744 C C . PRO A 1 219 ? 3.109 14.102 1.512 1.00 47.69 219 PRO A C 1
ATOM 1746 O O . PRO A 1 219 ? 2.641 14.034 2.652 1.00 47.69 219 PRO A O 1
ATOM 1749 N N . SER A 1 220 ? 4.109 13.327 1.101 1.00 41.84 220 SER A N 1
ATOM 1750 C CA . SER A 1 220 ? 4.917 12.567 2.024 1.00 41.84 220 SER A CA 1
ATOM 1751 C C . SER A 1 220 ? 5.432 13.601 3.021 1.00 41.84 220 SER A C 1
ATOM 1753 O O . SER A 1 220 ? 6.233 14.464 2.666 1.00 41.84 220 SER A O 1
ATOM 1755 N N . ARG A 1 221 ? 5.001 13.526 4.287 1.00 39.09 221 ARG A N 1
ATOM 1756 C CA . ARG A 1 221 ? 5.953 13.833 5.353 1.00 39.09 221 ARG A CA 1
ATOM 1757 C C . ARG A 1 221 ? 7.049 12.821 5.092 1.00 39.09 221 ARG A C 1
ATOM 1759 O O . ARG A 1 221 ? 6.868 11.645 5.403 1.00 39.09 221 ARG A O 1
ATOM 1766 N N . GLU A 1 222 ? 8.068 13.219 4.332 1.00 30.30 222 GLU A N 1
ATOM 1767 C CA . GLU A 1 222 ? 9.255 12.403 4.150 1.00 30.30 222 GLU A CA 1
ATOM 1768 C C . GLU A 1 222 ? 9.585 11.867 5.542 1.00 30.30 222 GLU A C 1
ATOM 1770 O O . GLU A 1 222 ? 9.588 12.662 6.494 1.00 30.30 222 GLU A O 1
ATOM 1775 N N . PRO A 1 223 ? 9.750 10.544 5.727 1.00 35.69 223 PRO A N 1
ATOM 1776 C CA . PRO A 1 223 ? 10.368 10.087 6.952 1.00 35.69 223 PRO A CA 1
ATOM 1777 C C . PRO A 1 223 ? 11.662 10.884 7.030 1.00 35.69 223 PRO A C 1
ATOM 1779 O O . PRO A 1 223 ? 12.490 10.812 6.114 1.00 35.69 223 PRO A O 1
ATOM 1782 N N . LYS A 1 224 ? 11.752 11.751 8.044 1.00 34.66 224 LYS A N 1
ATOM 1783 C CA . LYS A 1 224 ? 12.946 12.543 8.298 1.00 34.66 224 LYS A CA 1
ATOM 1784 C C . LYS A 1 224 ? 14.122 11.590 8.146 1.00 34.66 224 LYS A C 1
ATOM 1786 O O . LYS A 1 224 ? 14.058 10.468 8.651 1.00 34.66 224 LYS A O 1
ATOM 1791 N N . LYS A 1 225 ? 15.119 11.979 7.343 1.00 35.75 225 LYS A N 1
ATOM 1792 C CA . LYS A 1 225 ? 16.271 11.123 7.024 1.00 35.75 225 LYS A CA 1
ATOM 1793 C C . LYS A 1 225 ? 16.743 10.422 8.311 1.00 35.75 225 LYS A C 1
ATOM 1795 O O . LYS A 1 225 ? 16.724 11.075 9.350 1.00 35.75 225 LYS A O 1
ATOM 1800 N N . PRO A 1 226 ? 17.249 9.175 8.265 1.00 43.75 226 PRO A N 1
ATOM 1801 C CA . PRO A 1 226 ? 17.723 8.426 9.447 1.00 43.75 226 PRO A CA 1
ATOM 1802 C C . PRO A 1 226 ? 18.710 9.187 10.357 1.00 43.75 226 PRO A C 1
ATOM 1804 O O . PRO A 1 226 ? 18.984 8.795 11.488 1.00 43.75 226 PRO A O 1
ATOM 1807 N N . GLN A 1 227 ? 19.268 10.280 9.843 1.00 47.06 227 GLN A N 1
ATOM 1808 C CA . GLN A 1 227 ? 20.084 11.251 10.548 1.00 47.06 227 GLN A CA 1
ATOM 1809 C C . GLN A 1 227 ? 19.328 11.974 11.680 1.00 47.06 227 GLN A C 1
ATOM 1811 O O . GLN A 1 227 ? 19.898 12.130 12.755 1.00 47.06 227 GLN A O 1
ATOM 1816 N N . ASP A 1 228 ? 18.047 12.312 11.495 1.00 51.44 228 ASP A N 1
ATOM 1817 C CA . ASP A 1 228 ? 17.199 12.938 12.521 1.00 51.44 228 ASP A CA 1
ATOM 1818 C C . ASP A 1 228 ? 16.830 11.945 13.633 1.00 51.44 228 ASP A C 1
ATOM 1820 O O . ASP A 1 228 ? 16.803 12.322 14.802 1.00 51.44 228 ASP A O 1
ATOM 1824 N N . ASP A 1 229 ? 16.616 10.667 13.300 1.00 50.78 229 ASP A N 1
ATOM 1825 C CA . ASP A 1 229 ? 16.365 9.615 14.294 1.00 50.78 229 ASP A CA 1
ATOM 1826 C C . ASP A 1 229 ? 17.618 9.337 15.128 1.00 50.78 229 ASP A C 1
ATOM 1828 O O . ASP A 1 229 ? 17.534 9.191 16.345 1.00 50.78 229 ASP A O 1
ATOM 1832 N N . LYS A 1 230 ? 18.804 9.339 14.506 1.00 62.16 230 LYS A N 1
ATOM 1833 C CA . LYS A 1 230 ? 20.077 9.238 15.231 1.00 62.16 230 LYS A CA 1
ATOM 1834 C C . LYS A 1 230 ? 20.275 10.428 16.174 1.00 62.16 230 LYS A C 1
ATOM 1836 O O . LYS A 1 230 ? 20.649 10.217 17.323 1.00 62.16 230 LYS A O 1
ATOM 1841 N N . GLN A 1 231 ? 20.001 11.651 15.719 1.00 63.34 231 GLN A N 1
ATOM 1842 C CA . GLN A 1 231 ? 20.100 12.862 16.540 1.00 63.34 231 GLN A CA 1
ATOM 1843 C C . GLN A 1 231 ? 19.116 12.813 17.722 1.00 63.34 231 GLN A C 1
ATOM 1845 O O . GLN A 1 231 ? 19.500 13.030 18.867 1.00 63.34 231 GLN A O 1
ATOM 1850 N N . MET A 1 232 ? 17.865 12.430 17.460 1.00 65.12 232 MET A N 1
ATOM 1851 C CA . MET A 1 232 ? 16.816 12.288 18.471 1.00 65.12 232 MET A CA 1
ATOM 1852 C C . MET A 1 232 ? 17.151 11.203 19.503 1.00 65.12 232 MET A C 1
ATOM 1854 O O . MET A 1 232 ? 16.900 11.379 20.697 1.00 65.12 232 MET A O 1
ATOM 1858 N N . LEU A 1 233 ? 17.722 10.079 19.059 1.00 66.50 233 LEU A N 1
ATOM 1859 C CA . LEU A 1 233 ? 18.176 9.003 19.937 1.00 66.50 233 LEU A CA 1
ATOM 1860 C C . LEU A 1 233 ? 19.368 9.445 20.791 1.00 66.50 233 LEU A C 1
ATOM 1862 O O . LEU A 1 233 ? 19.366 9.161 21.985 1.00 66.50 233 LEU A O 1
ATOM 1866 N N . LEU A 1 234 ? 20.326 10.188 20.227 1.00 74.94 234 LEU A N 1
ATOM 1867 C CA . LEU A 1 234 ? 21.456 10.750 20.974 1.00 74.94 234 LEU A CA 1
ATOM 1868 C C . LEU A 1 234 ? 20.989 11.746 22.045 1.00 74.94 234 LEU A C 1
ATOM 1870 O O . LEU A 1 234 ? 21.332 11.582 23.212 1.00 74.94 234 LEU A O 1
ATOM 1874 N N . GLU A 1 235 ? 20.100 12.684 21.709 1.00 72.00 235 GLU A N 1
ATOM 1875 C CA . GLU A 1 235 ? 19.525 13.612 22.696 1.00 72.00 235 GLU A CA 1
ATOM 1876 C C . GLU A 1 235 ? 18.704 12.895 23.782 1.00 72.00 235 GLU A C 1
ATOM 1878 O O . GLU A 1 235 ? 18.510 13.393 24.896 1.00 72.00 235 GLU A O 1
ATOM 1883 N N . ARG A 1 236 ? 18.110 11.746 23.451 1.00 73.94 236 ARG A N 1
ATOM 1884 C CA . ARG A 1 236 ? 17.351 10.940 24.410 1.00 73.94 236 ARG A CA 1
ATOM 1885 C C . ARG A 1 236 ? 18.279 10.154 25.331 1.00 73.94 236 ARG A C 1
ATOM 1887 O O . ARG A 1 236 ? 17.954 10.034 26.510 1.00 73.94 236 ARG A O 1
ATOM 1894 N N . ILE A 1 237 ? 19.414 9.676 24.825 1.00 83.25 237 ILE A N 1
ATOM 1895 C CA . ILE A 1 237 ? 20.477 9.047 25.617 1.00 83.25 237 ILE A CA 1
ATOM 1896 C C . ILE A 1 237 ? 21.075 10.068 26.590 1.00 83.25 237 ILE A C 1
ATOM 1898 O O . ILE A 1 237 ? 21.046 9.812 27.790 1.00 83.25 237 ILE A O 1
ATOM 1902 N N . GLU A 1 238 ? 21.461 11.260 26.129 1.00 82.56 238 GLU A N 1
ATOM 1903 C CA . GLU A 1 238 ? 22.000 12.319 27.002 1.00 82.56 238 GLU A CA 1
ATOM 1904 C C . GLU A 1 238 ? 21.014 12.704 28.119 1.00 82.56 238 GLU A C 1
ATOM 1906 O O . GLU A 1 238 ? 21.374 12.819 29.294 1.00 82.56 238 GLU A O 1
ATOM 1911 N N . ARG A 1 239 ? 19.719 12.839 27.792 1.00 82.81 239 ARG A N 1
ATOM 1912 C CA . ARG A 1 239 ? 18.672 13.102 28.796 1.00 82.81 239 ARG A CA 1
ATOM 1913 C C . ARG A 1 239 ? 18.547 11.983 29.831 1.00 82.81 239 ARG A C 1
ATOM 1915 O O . ARG A 1 239 ? 18.251 12.262 30.996 1.00 82.81 239 ARG A O 1
ATOM 1922 N N . LEU A 1 240 ? 18.723 10.728 29.420 1.00 80.56 240 LEU A N 1
ATOM 1923 C CA . LEU A 1 240 ? 18.679 9.581 30.325 1.00 80.56 240 LEU A CA 1
ATOM 1924 C C . LEU A 1 240 ? 19.925 9.519 31.209 1.00 80.56 240 LEU A C 1
ATOM 1926 O O . LEU A 1 240 ? 19.779 9.283 32.405 1.00 80.56 240 LEU A O 1
ATOM 1930 N N . GLU A 1 241 ? 21.109 9.805 30.674 1.00 85.62 241 GLU A N 1
ATOM 1931 C CA . GLU A 1 241 ? 22.366 9.841 31.430 1.00 85.62 241 GLU A CA 1
ATOM 1932 C C . GLU A 1 241 ? 22.324 10.889 32.548 1.00 85.62 241 GLU A C 1
ATOM 1934 O O . GLU A 1 241 ? 22.565 10.561 33.711 1.00 85.62 241 GLU A O 1
ATOM 1939 N N . VAL A 1 242 ? 21.878 12.114 32.245 1.00 87.06 242 VAL A N 1
ATOM 1940 C CA . VAL A 1 242 ? 21.698 13.174 33.257 1.00 87.06 242 VAL A CA 1
ATOM 1941 C C . VAL A 1 242 ? 20.715 12.744 34.349 1.00 87.06 242 VAL A C 1
ATOM 1943 O O . VAL A 1 242 ? 20.893 13.045 35.533 1.00 87.06 242 VAL A O 1
ATOM 1946 N N . ARG A 1 243 ? 19.646 12.039 33.970 1.00 84.12 243 ARG A N 1
ATOM 1947 C CA . ARG A 1 243 ? 18.631 11.570 34.915 1.00 84.12 243 ARG A CA 1
ATOM 1948 C C . ARG A 1 243 ? 19.158 10.435 35.793 1.00 84.12 243 ARG A C 1
ATOM 1950 O O . ARG A 1 243 ? 18.868 10.437 36.987 1.00 84.12 243 ARG A O 1
ATOM 1957 N N . VAL A 1 244 ? 19.950 9.519 35.239 1.00 87.31 244 VAL A N 1
ATOM 1958 C CA . VAL A 1 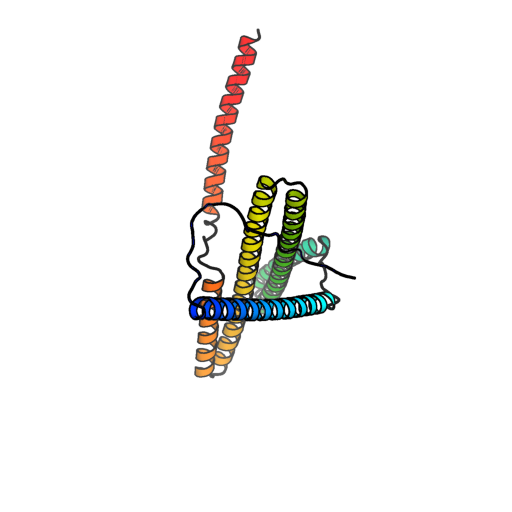244 ? 20.641 8.470 36.000 1.00 87.31 244 VAL A CA 1
ATOM 1959 C C . VAL A 1 244 ? 21.623 9.093 36.984 1.00 87.31 244 VAL A C 1
ATOM 1961 O O . VAL A 1 244 ? 21.593 8.744 38.158 1.00 87.31 244 VAL A O 1
ATOM 1964 N N . GLU A 1 245 ? 22.421 10.076 36.568 1.00 87.69 245 GLU A N 1
ATOM 1965 C CA . GLU A 1 245 ? 23.383 10.731 37.458 1.00 87.69 245 GLU A CA 1
ATOM 1966 C C . GLU A 1 245 ? 22.694 11.450 38.630 1.00 87.69 245 GLU A C 1
ATOM 1968 O O . GLU A 1 245 ? 23.129 11.346 39.780 1.00 87.69 245 GLU A O 1
ATOM 1973 N N . ARG A 1 246 ? 21.572 12.134 38.370 1.00 84.12 246 ARG A N 1
ATOM 1974 C CA . ARG A 1 246 ? 20.755 12.761 39.423 1.00 84.12 246 ARG A CA 1
ATOM 1975 C C . ARG A 1 246 ? 20.183 11.737 40.397 1.00 84.12 246 ARG A C 1
ATOM 1977 O O . ARG A 1 246 ? 20.227 11.967 41.603 1.00 84.12 246 ARG A O 1
ATOM 1984 N N . LEU A 1 247 ? 19.665 10.618 39.892 1.00 84.44 247 LEU A N 1
ATOM 1985 C CA . LEU A 1 247 ? 19.127 9.547 40.730 1.00 84.44 247 LEU A CA 1
ATOM 1986 C C . LEU A 1 247 ? 20.224 8.879 41.562 1.00 84.44 247 LEU A C 1
ATOM 1988 O O . LEU A 1 247 ? 20.013 8.644 42.746 1.00 84.44 247 LEU A O 1
ATOM 1992 N N . SER A 1 248 ? 21.407 8.658 40.989 1.00 84.81 248 SER A N 1
ATOM 1993 C CA . SER A 1 248 ? 22.570 8.128 41.706 1.00 84.81 248 SER A CA 1
ATOM 1994 C C . SER A 1 248 ? 23.033 9.069 42.820 1.00 84.81 248 SER A C 1
ATOM 1996 O O . SER A 1 248 ? 23.306 8.614 43.929 1.00 84.81 248 SER A O 1
ATOM 1998 N N . LYS A 1 249 ? 23.061 10.388 42.576 1.00 87.12 249 LYS A N 1
ATOM 1999 C CA . LYS A 1 249 ? 23.371 11.390 43.614 1.00 87.12 249 LYS A CA 1
ATOM 2000 C C . LYS A 1 249 ? 22.314 11.420 44.719 1.00 87.12 249 LYS A C 1
ATOM 2002 O O . LYS A 1 249 ? 22.676 11.453 45.890 1.00 87.12 249 LYS A O 1
ATOM 2007 N N . ALA A 1 250 ? 21.031 11.355 44.366 1.00 81.19 250 ALA A N 1
ATOM 2008 C CA . ALA A 1 250 ? 19.943 11.300 45.342 1.00 81.19 250 ALA A CA 1
ATOM 2009 C C . ALA A 1 250 ? 19.999 10.019 46.198 1.00 81.19 250 ALA A C 1
ATOM 2011 O O . ALA A 1 250 ? 19.822 10.080 47.411 1.00 81.19 250 ALA A O 1
ATOM 2012 N N . LEU A 1 251 ? 20.316 8.872 45.591 1.00 81.88 251 LEU A N 1
ATOM 2013 C CA . LEU A 1 251 ? 20.538 7.606 46.297 1.00 81.88 251 LEU A CA 1
ATOM 2014 C C . LEU A 1 251 ? 21.727 7.684 47.258 1.00 81.88 251 LEU A C 1
ATOM 2016 O O . LEU A 1 251 ? 21.602 7.266 48.406 1.00 81.88 251 LEU A O 1
ATOM 2020 N N . ALA A 1 252 ? 22.851 8.261 46.826 1.00 82.44 252 ALA A N 1
ATOM 2021 C CA . ALA A 1 252 ? 24.020 8.446 47.683 1.00 82.44 252 ALA A CA 1
ATOM 2022 C C . ALA A 1 252 ? 23.723 9.377 48.872 1.00 82.44 252 ALA A C 1
ATOM 2024 O O . ALA A 1 252 ? 24.151 9.101 49.990 1.00 82.44 252 ALA A O 1
ATOM 2025 N N . GLN A 1 253 ? 22.946 10.442 48.656 1.00 80.88 253 GLN A N 1
ATOM 2026 C CA . GLN A 1 253 ? 22.504 11.345 49.723 1.00 80.88 253 GLN A CA 1
ATOM 2027 C C . GLN A 1 253 ? 21.574 10.646 50.719 1.00 80.88 253 GLN A C 1
ATOM 2029 O O . GLN A 1 253 ? 21.762 10.801 51.921 1.00 80.88 253 GLN A O 1
ATOM 2034 N N . LEU A 1 254 ? 20.631 9.825 50.243 1.00 78.62 254 LEU A N 1
ATOM 2035 C CA . LEU A 1 254 ? 19.753 9.024 51.105 1.00 78.62 254 LEU A CA 1
ATOM 2036 C C . LEU A 1 254 ? 20.522 7.965 51.909 1.00 78.62 254 LEU A C 1
ATOM 2038 O O . LEU A 1 254 ? 20.191 7.699 53.060 1.00 78.62 254 LEU A O 1
ATOM 2042 N N . GLN A 1 255 ? 21.572 7.376 51.335 1.00 75.75 255 GLN A N 1
ATOM 2043 C CA . GLN A 1 255 ? 22.445 6.434 52.045 1.00 75.75 255 GLN A CA 1
ATOM 2044 C C . GLN A 1 255 ? 23.329 7.117 53.100 1.00 75.75 255 GLN A C 1
ATOM 2046 O O . GLN A 1 255 ? 23.730 6.472 54.066 1.00 75.75 255 GLN A O 1
ATOM 2051 N N . GLN A 1 256 ? 23.628 8.408 52.930 1.00 72.94 256 GLN A N 1
ATOM 2052 C CA . GLN A 1 256 ? 24.381 9.211 53.897 1.00 72.94 256 GLN A CA 1
ATOM 2053 C C . GLN A 1 256 ? 23.495 9.811 54.996 1.00 72.94 256 GLN A C 1
ATOM 2055 O O . GLN A 1 256 ? 23.980 9.984 56.107 1.00 72.94 256 GLN A O 1
ATOM 2060 N N . SER A 1 257 ? 22.218 10.097 54.718 1.00 68.69 257 SER A N 1
ATOM 2061 C CA . SER A 1 257 ? 21.248 10.600 55.705 1.00 68.69 257 SER A CA 1
ATOM 2062 C C . SER A 1 257 ? 20.499 9.502 56.472 1.00 68.69 257 SER A C 1
ATOM 2064 O O . SER A 1 257 ? 19.779 9.804 57.419 1.00 68.69 257 SER A O 1
ATOM 2066 N N . GLY A 1 258 ? 20.653 8.237 56.063 1.00 56.03 258 GLY A N 1
ATOM 2067 C CA . GLY A 1 258 ? 20.129 7.049 56.747 1.00 56.03 258 GLY A CA 1
ATOM 2068 C C . GLY A 1 258 ? 21.110 6.372 57.717 1.00 56.03 258 GLY A C 1
ATOM 2069 O O . GLY A 1 258 ? 20.879 5.221 58.087 1.00 56.03 258 GLY A O 1
ATOM 2070 N N . ARG A 1 259 ? 22.205 7.045 58.089 1.00 49.22 259 ARG A N 1
ATOM 2071 C CA . ARG A 1 259 ? 23.088 6.697 59.216 1.00 49.22 259 ARG A CA 1
ATOM 2072 C C . ARG A 1 259 ? 22.953 7.750 60.304 1.00 49.22 259 ARG A C 1
ATOM 2074 O O . ARG A 1 259 ? 23.082 7.356 61.481 1.00 49.22 259 ARG A O 1
#

Radius of gyration: 31.74 Å; chains: 1; bounding box: 88×51×93 Å